Protein AF-A0A5E4K558-F1 (afdb_monomer)

pLDDT: mean 81.51, std 18.96, range [22.58, 98.69]

Structure (mmCIF, N/CA/C/O backbone):
data_AF-A0A5E4K558-F1
#
_entry.id   AF-A0A5E4K558-F1
#
loop_
_atom_site.group_PDB
_atom_site.id
_atom_site.type_symbol
_atom_site.label_atom_id
_atom_site.label_alt_id
_atom_site.label_comp_id
_atom_site.label_asym_id
_atom_site.label_entity_id
_atom_site.label_seq_id
_atom_site.pdbx_PDB_ins_code
_atom_site.Cartn_x
_atom_site.Cartn_y
_atom_site.Cartn_z
_atom_site.occupancy
_atom_site.B_iso_or_equiv
_atom_site.auth_seq_id
_atom_site.auth_comp_id
_atom_site.auth_asym_id
_atom_site.auth_atom_id
_atom_site.pdbx_PDB_model_num
ATOM 1 N N . MET A 1 1 ? 8.844 22.810 11.509 1.00 22.58 1 MET A N 1
ATOM 2 C CA . MET A 1 1 ? 7.970 22.505 12.676 1.00 22.58 1 MET A CA 1
ATOM 3 C C . MET A 1 1 ? 6.527 22.381 12.204 1.00 22.58 1 MET A C 1
ATOM 5 O O . MET A 1 1 ? 6.132 23.146 11.346 1.00 22.58 1 MET A O 1
ATOM 9 N N . LYS A 1 2 ? 5.635 21.539 12.700 1.00 25.41 2 LYS A N 1
ATOM 10 C CA . LYS A 1 2 ? 5.660 20.440 13.656 1.00 25.41 2 LYS A CA 1
ATOM 11 C C . LYS A 1 2 ? 4.256 19.832 13.536 1.00 25.41 2 LYS A C 1
ATOM 13 O O . LYS A 1 2 ? 3.275 20.546 13.356 1.00 25.41 2 LYS A O 1
ATOM 18 N N . ASP A 1 3 ? 4.192 18.518 13.658 1.00 29.45 3 ASP A N 1
ATOM 19 C CA . ASP A 1 3 ? 3.073 17.770 14.148 1.00 29.45 3 ASP A CA 1
ATOM 20 C C . ASP A 1 3 ? 1.739 17.723 13.312 1.00 29.45 3 ASP A C 1
ATOM 22 O O . ASP A 1 3 ? 0.817 18.492 13.554 1.00 29.45 3 ASP A O 1
ATOM 26 N N . ARG A 1 4 ? 1.471 16.631 12.538 1.00 31.81 4 ARG A N 1
ATOM 27 C CA . ARG A 1 4 ? 0.098 16.202 12.076 1.00 31.81 4 ARG A CA 1
ATOM 28 C C . ARG A 1 4 ? -0.732 15.535 13.189 1.00 31.81 4 ARG A C 1
ATOM 30 O O . ARG A 1 4 ? -0.179 14.660 13.841 1.00 31.81 4 ARG A O 1
ATOM 37 N N . TYR A 1 5 ? -2.000 15.887 13.427 1.00 37.97 5 TYR A N 1
ATOM 38 C CA . TYR A 1 5 ? -2.847 15.337 14.515 1.00 37.97 5 TYR A CA 1
ATOM 39 C C . TYR A 1 5 ? -4.257 14.931 14.053 1.00 37.97 5 TYR A C 1
ATOM 41 O O . TYR A 1 5 ? -4.795 15.576 13.156 1.00 37.97 5 TYR A O 1
ATOM 49 N N . CYS A 1 6 ? -4.890 13.982 14.759 1.00 33.34 6 CYS A N 1
ATOM 50 C CA . CYS A 1 6 ? -6.345 13.796 14.772 1.00 33.34 6 CYS A CA 1
ATOM 51 C C . CYS A 1 6 ? -7.019 14.881 15.609 1.00 33.34 6 CYS A C 1
ATOM 53 O O . CYS A 1 6 ? -6.586 15.158 16.732 1.00 33.34 6 CYS A O 1
ATOM 55 N N . LEU A 1 7 ? -8.086 15.481 15.091 1.00 41.38 7 LEU A N 1
ATOM 56 C CA . LEU A 1 7 ? -8.628 16.722 15.634 1.00 41.38 7 LEU A CA 1
ATOM 57 C C . LEU A 1 7 ? -9.545 16.512 16.843 1.00 41.38 7 LEU A C 1
ATOM 59 O O . LEU A 1 7 ? -9.390 17.217 17.835 1.00 41.38 7 LEU A O 1
ATOM 63 N N . GLU A 1 8 ? -10.423 15.512 16.846 1.00 34.19 8 GLU A N 1
ATOM 64 C CA . GLU A 1 8 ? -11.347 15.315 17.980 1.00 34.19 8 GLU A CA 1
ATOM 65 C C . GLU A 1 8 ? -10.630 14.756 19.205 1.00 34.19 8 GLU A C 1
ATOM 67 O O . GLU A 1 8 ? -10.905 15.146 20.340 1.00 34.19 8 GLU A O 1
ATOM 72 N N . GLU A 1 9 ? -9.614 13.929 18.974 1.00 36.69 9 GLU A N 1
ATOM 73 C CA . GLU A 1 9 ? -8.762 13.431 20.033 1.00 36.69 9 GLU A CA 1
ATOM 74 C C . GLU A 1 9 ? -7.993 14.598 20.676 1.00 36.69 9 GLU A C 1
ATOM 76 O O . GLU A 1 9 ? -7.945 14.675 21.903 1.00 36.69 9 GLU A O 1
ATOM 81 N N . LEU A 1 10 ? -7.439 15.558 19.928 1.00 40.19 10 LEU A N 1
ATOM 82 C CA . LEU A 1 10 ? -6.802 16.753 20.510 1.00 40.19 10 LEU A CA 1
ATOM 83 C C . LEU A 1 10 ? -7.758 17.766 21.173 1.00 40.19 10 LEU A C 1
ATOM 85 O O . LEU A 1 10 ? -7.280 18.746 21.747 1.00 40.19 10 LEU A O 1
ATOM 89 N N . LYS A 1 11 ? -9.078 17.566 21.101 1.00 45.25 11 LYS A N 1
ATOM 90 C CA . LYS A 1 11 ? -10.104 18.586 21.397 1.00 45.25 11 LYS A CA 1
ATOM 91 C C . LYS A 1 11 ? -10.127 19.784 20.422 1.00 45.25 11 LYS A C 1
ATOM 93 O O . LYS A 1 11 ? -10.574 20.862 20.807 1.00 45.25 11 LYS A O 1
ATOM 98 N N . ILE A 1 12 ? -9.676 19.627 19.178 1.00 42.44 12 ILE A N 1
ATOM 99 C CA . ILE A 1 12 ? -9.736 20.666 18.135 1.00 42.44 12 ILE A CA 1
ATOM 100 C C . ILE A 1 12 ? -11.135 20.678 17.503 1.00 42.44 12 ILE A C 1
ATOM 102 O O . ILE A 1 12 ? -11.601 19.680 16.958 1.00 42.44 12 ILE A O 1
ATOM 106 N N . LYS A 1 13 ? -11.803 21.832 17.564 1.00 52.19 13 LYS A N 1
ATOM 107 C CA . LYS A 1 13 ? -13.142 22.100 17.022 1.00 52.19 13 LYS A CA 1
ATOM 108 C C . LYS A 1 13 ? -13.054 22.680 15.604 1.00 52.19 13 LYS A C 1
ATOM 110 O O . LYS A 1 13 ? -12.015 23.174 15.179 1.00 52.19 13 LYS A O 1
ATOM 115 N N . LYS A 1 14 ? -14.177 22.730 14.877 1.00 50.09 14 LYS A N 1
ATOM 116 C CA . LYS A 1 14 ? -14.262 23.314 13.517 1.00 50.09 14 LYS A CA 1
ATOM 117 C C . LYS A 1 14 ? -13.691 24.747 13.431 1.00 50.09 14 LYS A C 1
ATOM 119 O O . LYS A 1 14 ? -13.016 25.071 12.457 1.00 50.09 14 LYS A O 1
ATOM 124 N N . LYS A 1 15 ? -13.871 25.565 14.483 1.00 52.88 15 LYS A N 1
ATOM 125 C CA . LYS A 1 15 ? -13.291 26.923 14.588 1.00 52.88 15 LYS A CA 1
ATOM 126 C C . LYS A 1 15 ? -11.757 26.920 14.613 1.00 52.88 15 LYS A C 1
ATOM 128 O O . LYS A 1 15 ? -11.126 27.841 14.114 1.00 52.88 15 LYS A O 1
ATOM 133 N N . ASP A 1 16 ? -11.164 25.883 15.190 1.00 46.59 16 ASP A N 1
ATOM 134 C CA . ASP A 1 16 ? -9.725 25.779 15.398 1.00 46.59 16 ASP A CA 1
ATOM 135 C C . ASP A 1 16 ? -9.030 25.335 14.090 1.00 46.59 16 ASP A C 1
ATOM 137 O O . ASP A 1 16 ? -7.903 25.740 13.824 1.00 46.59 16 ASP A O 1
ATOM 141 N N . ILE A 1 17 ? -9.729 24.603 13.202 1.00 50.69 17 ILE A N 1
ATOM 142 C CA . ILE A 1 17 ? -9.295 24.375 11.806 1.00 50.69 17 ILE A CA 1
ATOM 143 C C . ILE A 1 17 ? -9.258 25.691 11.024 1.00 50.69 17 ILE A C 1
ATOM 145 O O . ILE A 1 17 ? -8.307 25.945 10.282 1.00 50.69 17 ILE A O 1
ATOM 149 N N . GLU A 1 18 ? -10.284 26.533 11.169 1.00 53.84 18 GLU A N 1
ATOM 150 C CA . GLU A 1 18 ? -10.301 27.856 10.538 1.00 53.84 18 GLU A CA 1
ATOM 151 C C . GLU A 1 18 ? -9.196 28.759 11.088 1.00 53.84 18 GLU A C 1
ATOM 153 O O . GLU A 1 18 ? -8.572 29.496 10.329 1.00 53.84 18 GLU A O 1
ATOM 158 N N . GLU A 1 19 ? -8.899 28.666 12.383 1.00 47.00 19 GLU A N 1
ATOM 159 C CA . GLU A 1 19 ? -7.802 29.397 13.011 1.00 47.00 19 GLU A CA 1
ATOM 160 C C . GLU A 1 19 ? -6.421 28.892 12.555 1.00 47.00 19 GLU A C 1
ATOM 162 O O . GLU A 1 19 ? -5.532 29.700 12.297 1.00 47.00 19 GLU A O 1
ATOM 167 N N . LEU A 1 20 ? -6.245 27.583 12.337 1.00 46.59 20 LEU A N 1
ATOM 168 C CA . LEU A 1 20 ? -5.037 27.006 11.730 1.00 46.59 20 LEU A CA 1
ATOM 169 C C . LEU A 1 20 ? -4.852 27.443 10.268 1.00 46.59 20 LEU A C 1
ATOM 171 O O . LEU A 1 20 ? -3.735 27.767 9.865 1.00 46.59 20 LEU A O 1
ATOM 175 N N . LYS A 1 21 ? -5.936 27.530 9.487 1.00 52.91 21 LYS A N 1
ATOM 176 C CA . LYS A 1 21 ? -5.897 28.111 8.133 1.00 52.91 21 LYS A CA 1
ATOM 177 C C . LYS A 1 21 ? -5.538 29.601 8.177 1.00 52.91 21 LYS A C 1
ATOM 179 O O . LYS A 1 21 ? -4.684 30.032 7.409 1.00 52.91 21 LYS A O 1
ATOM 184 N N . LYS A 1 22 ? -6.112 30.369 9.115 1.00 51.34 22 LYS A N 1
ATOM 185 C CA . LYS A 1 22 ? -5.778 31.791 9.350 1.00 51.34 22 LYS A CA 1
ATOM 186 C C . LYS A 1 22 ? -4.321 31.997 9.784 1.00 51.34 22 LYS A C 1
ATOM 188 O O . LYS A 1 22 ? -3.728 33.007 9.431 1.00 51.34 22 LYS A O 1
ATOM 193 N N . ARG A 1 23 ? -3.736 31.037 10.509 1.00 43.97 23 ARG A N 1
ATOM 194 C CA . ARG A 1 23 ? -2.319 31.018 10.923 1.00 43.97 23 ARG A CA 1
ATOM 195 C C . ARG A 1 23 ? -1.366 30.452 9.851 1.00 43.97 23 ARG A C 1
ATOM 197 O O . ARG A 1 23 ? -0.176 30.335 10.120 1.00 43.97 23 ARG A O 1
ATOM 204 N N . GLY A 1 24 ? -1.862 30.107 8.656 1.00 43.53 24 GLY A N 1
ATOM 205 C CA . GLY A 1 24 ? -1.042 29.733 7.494 1.00 43.53 24 GLY A CA 1
ATOM 206 C C . GLY A 1 24 ? -0.708 28.242 7.342 1.00 43.53 24 GLY A C 1
ATOM 207 O O . GLY A 1 24 ? 0.098 27.885 6.484 1.00 43.53 24 GLY A O 1
ATOM 208 N N . TYR A 1 25 ? -1.314 27.347 8.129 1.00 42.75 25 TYR A N 1
ATOM 209 C CA . TYR A 1 25 ? -1.072 25.903 8.012 1.00 42.75 25 TYR A CA 1
ATOM 210 C C . TYR A 1 25 ? -1.818 25.291 6.813 1.00 42.75 25 TYR A C 1
ATOM 212 O O . TYR A 1 25 ? -3.021 25.495 6.636 1.00 42.75 25 TYR A O 1
ATOM 220 N N . ASN A 1 26 ? -1.129 24.461 6.017 1.00 52.47 26 ASN A N 1
ATOM 221 C CA . ASN A 1 26 ? -1.719 23.733 4.884 1.00 52.47 26 ASN A CA 1
ATOM 222 C C . ASN A 1 26 ? -2.445 22.463 5.361 1.00 52.47 26 ASN A C 1
ATOM 224 O O . ASN A 1 26 ? -1.956 21.339 5.204 1.00 52.47 26 ASN A O 1
ATOM 228 N N . VAL A 1 27 ? -3.592 22.672 6.009 1.00 55.50 27 VAL A N 1
ATOM 229 C CA . VAL A 1 27 ? -4.492 21.613 6.472 1.00 55.50 27 VAL A CA 1
ATOM 230 C C . VAL A 1 27 ? -5.403 21.199 5.328 1.00 55.50 27 VAL A C 1
ATOM 232 O O . VAL A 1 27 ? -6.103 22.023 4.732 1.00 55.50 27 VAL A O 1
ATOM 235 N N . LYS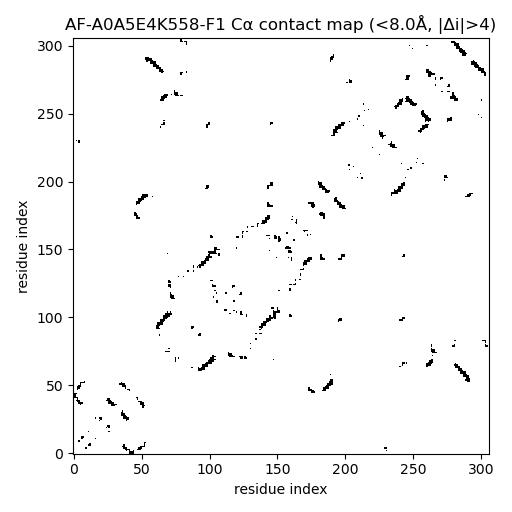 A 1 28 ? -5.424 19.901 5.057 1.00 60.88 28 LYS A N 1
ATOM 236 C CA . LYS A 1 28 ? -6.346 19.285 4.116 1.00 60.88 28 LYS A CA 1
ATOM 237 C C . LYS A 1 28 ? -7.237 18.299 4.869 1.00 60.88 28 LYS A C 1
ATOM 239 O O . LYS A 1 28 ? -6.847 17.760 5.907 1.00 60.88 28 LYS A O 1
ATOM 244 N N . SER A 1 29 ? -8.447 18.122 4.370 1.00 60.03 29 SER A N 1
ATOM 245 C CA . SER A 1 29 ? -9.484 17.323 5.011 1.00 60.03 29 SER A CA 1
ATOM 246 C C . SER A 1 29 ? -10.294 16.593 3.958 1.00 60.03 29 SER A C 1
ATOM 248 O O . SER A 1 29 ? -10.504 17.138 2.873 1.00 60.03 29 SER A O 1
ATOM 250 N N . ASP A 1 30 ? -10.781 15.414 4.310 1.00 56.28 30 ASP A N 1
ATOM 251 C CA . ASP A 1 30 ? -11.761 14.663 3.536 1.00 56.28 30 ASP A CA 1
ATOM 252 C C . ASP A 1 30 ? -12.748 13.992 4.498 1.00 56.28 30 ASP A C 1
ATOM 254 O O . ASP A 1 30 ? -12.422 13.758 5.664 1.00 56.28 30 ASP A O 1
ATOM 258 N N . THR A 1 31 ? -13.955 13.696 4.033 1.00 51.72 31 THR A N 1
ATOM 259 C CA . THR A 1 31 ? -14.978 13.007 4.827 1.00 51.72 31 THR A CA 1
ATOM 260 C C . THR A 1 31 ? -15.487 11.823 4.029 1.00 51.72 31 THR A C 1
ATOM 262 O O . THR A 1 31 ? -15.970 11.989 2.912 1.00 51.72 31 THR A O 1
ATOM 265 N N . ILE A 1 32 ? -15.378 10.624 4.595 1.00 49.94 32 ILE A N 1
ATOM 266 C CA . ILE A 1 32 ? -15.738 9.372 3.925 1.00 49.94 32 ILE A CA 1
ATOM 267 C C . ILE A 1 32 ? -16.550 8.541 4.916 1.00 49.94 32 ILE A C 1
ATOM 269 O O . ILE A 1 32 ? -16.109 8.330 6.039 1.00 49.94 32 ILE A O 1
ATOM 273 N N . GLU A 1 33 ? -17.757 8.128 4.519 1.00 56.09 33 GLU A N 1
ATOM 274 C CA . GLU A 1 33 ? -18.661 7.305 5.347 1.00 56.09 33 GLU A CA 1
ATOM 275 C C . GLU A 1 33 ? -18.898 7.886 6.762 1.00 56.09 33 GLU A C 1
ATOM 277 O O . GLU A 1 33 ? -18.934 7.171 7.755 1.00 56.09 33 GLU A O 1
ATOM 282 N N . ASN A 1 34 ? -19.076 9.213 6.848 1.00 52.16 34 ASN A N 1
ATOM 283 C CA . ASN A 1 34 ? -19.222 10.008 8.084 1.00 52.16 34 ASN A CA 1
ATOM 284 C C . ASN A 1 34 ? -17.968 10.120 8.968 1.00 52.16 34 ASN A C 1
ATOM 286 O O . ASN A 1 34 ? -18.008 10.798 9.994 1.00 52.16 34 ASN A O 1
ATOM 290 N N . ILE A 1 35 ? -16.841 9.545 8.553 1.00 50.88 35 ILE A N 1
ATOM 291 C CA . ILE A 1 35 ? -15.558 9.670 9.240 1.00 50.88 35 ILE A CA 1
ATOM 292 C C . ILE A 1 35 ? -14.774 10.827 8.618 1.00 50.88 35 ILE A C 1
ATOM 294 O O . ILE A 1 35 ? -14.588 10.903 7.401 1.00 50.88 35 ILE A O 1
ATOM 298 N N . SER A 1 36 ? -14.326 11.765 9.454 1.00 55.59 36 SER A N 1
ATOM 299 C CA . SER A 1 36 ? -13.531 12.911 9.006 1.00 55.59 36 SER A CA 1
ATOM 300 C C . SER A 1 36 ? -12.038 12.622 9.128 1.00 55.59 36 SER A C 1
ATOM 302 O O . SER A 1 36 ? -11.520 12.444 10.229 1.00 55.59 36 SER A O 1
ATOM 304 N N . TYR A 1 37 ? -11.346 12.644 7.993 1.00 56.66 37 TYR A N 1
ATOM 305 C CA . TYR A 1 37 ? -9.909 12.437 7.879 1.00 56.66 37 TYR A CA 1
ATOM 306 C C . TYR A 1 37 ? -9.199 13.766 7.654 1.00 56.66 37 TYR A C 1
ATOM 308 O O . TYR A 1 37 ? -9.628 14.599 6.853 1.00 56.66 37 TYR A O 1
ATOM 316 N N . TYR A 1 38 ? -8.065 13.954 8.322 1.00 57.09 38 TYR A N 1
ATOM 317 C CA . TYR A 1 38 ? -7.275 15.180 8.223 1.00 57.09 38 TYR A CA 1
ATOM 318 C C . TYR A 1 38 ? -5.799 14.867 7.987 1.00 57.09 38 TYR A C 1
ATOM 320 O O . TYR A 1 38 ? -5.254 13.914 8.546 1.00 57.09 38 TYR A O 1
ATOM 328 N N . TRP A 1 39 ? -5.132 15.703 7.188 1.00 55.12 39 TRP A N 1
ATOM 329 C CA . TRP A 1 39 ? -3.686 15.641 6.981 1.00 55.12 39 TRP A CA 1
ATOM 330 C C . TRP A 1 39 ? -3.054 17.040 6.956 1.00 55.12 39 TRP A C 1
ATOM 332 O O . TRP A 1 39 ? -3.662 18.021 6.533 1.00 55.12 39 TRP A O 1
ATOM 342 N N . ILE A 1 40 ? -1.811 17.141 7.438 1.00 50.03 40 ILE A N 1
ATOM 343 C CA . ILE A 1 40 ? -1.079 18.409 7.629 1.00 50.03 40 ILE A CA 1
ATOM 344 C C . ILE A 1 40 ? 0.323 18.285 7.027 1.00 50.03 40 ILE A C 1
ATOM 346 O O . ILE A 1 40 ? 1.162 17.593 7.578 1.00 50.03 40 ILE A O 1
ATOM 350 N N . LYS A 1 41 ? 0.662 18.928 5.912 1.00 46.62 41 LYS A N 1
ATOM 351 C CA . LYS A 1 41 ? 2.029 18.785 5.360 1.00 46.62 41 LYS A CA 1
ATOM 352 C C . LYS A 1 41 ? 3.092 19.215 6.390 1.00 46.62 41 LYS A C 1
ATOM 354 O O . LYS A 1 41 ? 3.008 20.309 6.935 1.00 46.62 41 LYS A O 1
ATOM 359 N N . MET A 1 42 ? 4.055 18.338 6.673 1.00 42.94 42 MET A N 1
ATOM 360 C CA . MET A 1 42 ? 4.970 18.472 7.800 1.00 42.94 42 MET A CA 1
ATOM 361 C C . MET A 1 42 ? 6.393 18.723 7.317 1.00 42.94 42 MET A C 1
ATOM 363 O O . MET A 1 42 ? 6.927 17.899 6.591 1.00 42.94 42 MET A O 1
ATOM 367 N N . MET A 1 43 ? 6.993 19.858 7.690 1.00 36.34 43 MET A N 1
ATOM 368 C CA . MET A 1 43 ? 8.331 20.236 7.204 1.00 36.34 43 MET A CA 1
ATOM 369 C C . MET A 1 43 ? 9.499 19.729 8.070 1.00 36.34 43 MET A C 1
ATOM 371 O O . MET A 1 43 ? 10.614 19.822 7.597 1.00 36.34 43 MET A O 1
ATOM 375 N N . ASP A 1 44 ? 9.286 19.185 9.283 1.00 32.91 44 ASP A N 1
ATOM 376 C CA . ASP A 1 44 ? 10.413 18.852 10.202 1.00 32.91 44 ASP A CA 1
ATOM 377 C C . ASP A 1 44 ? 10.214 17.656 11.148 1.00 32.91 44 ASP A C 1
ATOM 379 O O . ASP A 1 44 ? 10.958 17.494 12.111 1.00 32.91 44 ASP A O 1
ATOM 383 N N . THR A 1 45 ? 9.222 16.794 10.941 1.00 37.31 45 THR A N 1
ATOM 384 C CA . THR A 1 45 ? 9.305 15.465 11.563 1.00 37.31 45 THR A CA 1
ATOM 385 C C . THR A 1 45 ? 8.942 14.448 10.516 1.00 37.31 45 THR A C 1
ATOM 387 O O . THR A 1 45 ? 7.822 14.431 10.016 1.00 37.31 45 THR A O 1
ATOM 390 N N . GLU A 1 46 ? 9.932 13.632 10.237 1.00 45.09 46 GLU A N 1
ATOM 391 C CA . GLU A 1 46 ? 10.041 12.429 9.435 1.00 45.09 46 GLU A CA 1
ATOM 392 C C . GLU A 1 46 ? 8.793 11.542 9.186 1.00 45.09 46 GLU A C 1
ATOM 394 O O . GLU A 1 46 ? 8.808 10.714 8.286 1.00 45.09 46 GLU A O 1
ATOM 399 N N . ASN A 1 47 ? 7.671 11.704 9.888 1.00 48.91 47 ASN A N 1
ATOM 400 C CA . ASN A 1 47 ? 6.495 10.857 9.685 1.00 48.91 47 ASN A CA 1
ATOM 401 C C . ASN A 1 47 ? 5.257 11.654 9.270 1.00 48.91 47 ASN A C 1
ATOM 403 O O . ASN A 1 47 ? 4.891 12.675 9.864 1.00 48.91 47 ASN A O 1
ATOM 407 N N . HIS A 1 48 ? 4.555 11.115 8.277 1.00 53.94 48 HIS A N 1
ATOM 408 C CA . HIS A 1 48 ? 3.251 11.580 7.849 1.00 53.94 48 HIS A CA 1
ATOM 409 C C . HIS A 1 48 ? 2.157 10.660 8.382 1.00 53.94 48 HIS A C 1
ATOM 411 O O . HIS A 1 48 ? 2.229 9.445 8.237 1.00 53.94 48 HIS A O 1
ATOM 417 N N . TYR A 1 49 ? 1.147 11.284 8.982 1.00 59.06 49 TYR A N 1
ATOM 418 C CA . TYR A 1 49 ? 0.009 10.622 9.604 1.00 59.06 49 TYR A CA 1
ATOM 419 C C . TYR A 1 49 ? -1.304 10.972 8.895 1.00 59.06 49 TYR A C 1
ATOM 421 O O . TYR A 1 49 ? -1.510 12.125 8.491 1.00 59.06 49 TYR A O 1
ATOM 429 N N . ILE A 1 50 ? -2.184 9.981 8.789 1.00 62.69 50 ILE A N 1
ATOM 430 C CA . ILE A 1 50 ? -3.623 10.137 8.534 1.00 62.69 50 ILE A CA 1
ATOM 431 C C . ILE A 1 50 ? -4.329 9.780 9.832 1.00 62.69 50 ILE A C 1
ATOM 433 O O . ILE A 1 50 ? -3.924 8.823 10.487 1.00 62.69 50 ILE A O 1
ATOM 437 N N . PHE A 1 51 ? -5.358 10.532 10.210 1.00 62.91 51 PHE A N 1
ATOM 438 C CA . PHE A 1 51 ? -6.070 10.268 11.449 1.00 62.91 51 PHE A CA 1
ATOM 439 C C . PHE A 1 51 ? -7.581 10.188 11.267 1.00 62.91 51 PHE A C 1
ATOM 441 O O . PHE A 1 51 ? -8.159 11.056 10.613 1.00 62.91 51 PHE A O 1
ATOM 448 N N . SER A 1 52 ? -8.175 9.208 11.945 1.00 65.69 52 SER A N 1
ATOM 449 C CA . SER A 1 52 ? -9.585 9.151 12.325 1.00 65.69 52 SER A CA 1
ATOM 450 C C . SER A 1 52 ? -9.718 9.231 13.855 1.00 65.69 52 SER A C 1
ATOM 452 O O . SER A 1 52 ? -8.864 8.680 14.564 1.00 65.69 52 SER A O 1
ATOM 454 N N . PRO A 1 53 ? -10.730 9.935 14.391 1.00 61.56 53 PRO A N 1
ATOM 455 C CA . PRO A 1 53 ? -10.977 10.004 15.824 1.00 61.56 53 PRO A CA 1
ATOM 456 C C . PRO A 1 53 ? -11.415 8.659 16.400 1.00 61.56 53 PRO A C 1
ATOM 458 O O . PRO A 1 53 ? -12.009 7.827 15.728 1.00 61.56 53 PRO A O 1
ATOM 461 N N . LYS A 1 54 ? -11.133 8.443 17.683 1.00 73.56 54 LYS A N 1
ATOM 462 C CA . LYS A 1 54 ? -11.620 7.277 18.415 1.00 73.56 54 LYS A CA 1
ATOM 463 C C . LYS A 1 54 ? -13.140 7.311 18.545 1.00 73.56 54 LYS A C 1
ATOM 465 O O . LYS A 1 54 ? -13.676 8.212 19.191 1.00 73.56 54 LYS A O 1
ATOM 470 N N . ASN A 1 55 ? -13.806 6.266 18.066 1.00 71.00 55 ASN A N 1
ATOM 471 C CA . ASN A 1 55 ? -15.220 6.050 18.331 1.00 71.00 55 ASN A CA 1
ATOM 472 C C . ASN A 1 55 ? -15.426 5.161 19.578 1.00 71.00 55 ASN A C 1
ATOM 474 O O . ASN A 1 55 ? -14.849 4.071 19.673 1.00 71.00 55 ASN A O 1
ATOM 478 N N . PRO A 1 56 ? -16.221 5.599 20.574 1.00 78.25 56 PRO A N 1
ATOM 479 C CA . PRO A 1 56 ? -16.624 4.749 21.696 1.00 78.25 56 PRO A CA 1
ATOM 480 C C . PRO A 1 56 ? -17.508 3.563 21.281 1.00 78.25 56 PRO A C 1
ATOM 482 O O . PRO A 1 56 ? -17.549 2.556 21.992 1.00 78.25 56 PRO A O 1
ATOM 485 N N . GLN A 1 57 ? -18.230 3.694 20.166 1.00 87.31 57 GLN A N 1
ATOM 486 C CA . GLN A 1 57 ? -19.053 2.632 19.595 1.00 87.31 57 GLN A CA 1
ATOM 487 C C . GLN A 1 57 ? -18.233 1.726 18.678 1.00 87.31 57 GLN A C 1
ATOM 489 O O . GLN A 1 57 ? -17.092 2.029 18.339 1.00 87.31 57 GLN A O 1
ATOM 494 N N . GLU A 1 58 ? -18.820 0.588 18.317 1.00 91.62 58 GLU A N 1
ATOM 495 C CA . GLU A 1 58 ? -18.250 -0.288 17.298 1.00 91.62 58 GLU A CA 1
ATOM 496 C C . GLU A 1 58 ? -18.305 0.400 15.927 1.00 91.62 58 GLU A C 1
ATOM 498 O O . GLU A 1 58 ? -19.375 0.813 15.479 1.00 91.62 58 GLU A O 1
ATOM 503 N N . THR A 1 59 ? -17.149 0.500 15.276 1.00 87.75 59 THR A N 1
ATOM 504 C CA . THR A 1 59 ? -16.989 0.948 13.893 1.00 87.75 59 THR A CA 1
ATOM 505 C C . THR A 1 59 ? -16.458 -0.223 13.068 1.00 87.75 59 THR A C 1
ATOM 507 O O . THR A 1 59 ? -15.438 -0.823 13.422 1.00 87.75 59 THR A O 1
ATOM 510 N N . GLU A 1 60 ? -17.118 -0.534 11.954 1.00 91.44 60 GLU A N 1
ATOM 511 C CA . GLU A 1 60 ? -16.584 -1.451 10.944 1.00 91.44 60 GLU A CA 1
ATOM 512 C C . GLU A 1 60 ? -15.675 -0.680 9.989 1.00 91.44 60 GLU A C 1
ATOM 514 O O . GLU A 1 60 ? -16.050 0.372 9.475 1.00 91.44 60 GLU A O 1
ATOM 519 N N . VAL A 1 61 ? -14.467 -1.191 9.754 1.00 89.81 61 VAL A N 1
ATOM 520 C CA . VAL A 1 61 ? -13.499 -0.564 8.854 1.00 89.81 61 VAL A CA 1
ATOM 521 C C . VAL A 1 61 ? -12.918 -1.608 7.921 1.00 89.81 61 VAL A C 1
ATOM 523 O O . VAL A 1 61 ? -12.587 -2.716 8.339 1.00 89.81 61 VAL A O 1
ATOM 526 N N . ARG A 1 62 ? -12.748 -1.236 6.652 1.00 94.44 62 ARG A N 1
ATOM 527 C CA . ARG A 1 62 ? -12.122 -2.093 5.649 1.00 94.44 62 ARG A CA 1
ATOM 528 C C . ARG A 1 62 ? -11.250 -1.320 4.672 1.00 94.44 62 ARG A C 1
ATOM 530 O O . ARG A 1 62 ? -11.544 -0.174 4.331 1.00 94.44 62 ARG A O 1
ATOM 537 N N . TRP A 1 63 ? -10.202 -1.968 4.184 1.00 96.69 63 TRP A N 1
ATOM 538 C CA . TRP A 1 63 ? -9.320 -1.442 3.143 1.00 96.69 63 TRP A CA 1
ATOM 539 C C . TRP A 1 63 ? -8.674 -2.574 2.348 1.00 96.69 63 TRP A C 1
ATOM 541 O O . TRP A 1 63 ? -8.627 -3.722 2.789 1.00 96.69 63 TRP A O 1
ATOM 551 N N . ALA A 1 64 ? -8.137 -2.230 1.184 1.00 98.38 64 ALA A N 1
ATOM 552 C CA . ALA A 1 64 ? -7.224 -3.083 0.448 1.00 98.38 64 ALA A CA 1
ATOM 553 C C . ALA A 1 64 ? -5.773 -2.750 0.814 1.00 98.38 64 ALA A C 1
ATOM 555 O O . ALA A 1 64 ? -5.443 -1.606 1.129 1.00 98.38 64 ALA A O 1
ATOM 556 N N . GLU A 1 65 ? -4.895 -3.738 0.756 1.00 98.44 65 GLU A N 1
ATOM 557 C CA . GLU A 1 65 ? -3.457 -3.601 0.962 1.00 98.44 65 GLU A CA 1
ATOM 558 C C . GLU A 1 65 ? -2.733 -4.085 -0.288 1.00 98.44 65 GLU A C 1
ATOM 560 O O . GLU A 1 65 ? -3.033 -5.166 -0.797 1.00 98.44 65 GLU A O 1
ATOM 565 N N . VAL A 1 66 ? -1.785 -3.284 -0.766 1.00 98.50 66 VAL A N 1
ATOM 566 C CA . VAL A 1 66 ? -0.929 -3.585 -1.922 1.00 98.50 66 VAL A CA 1
ATOM 567 C C . VAL A 1 66 ? 0.509 -3.149 -1.635 1.00 98.50 66 VAL A C 1
ATOM 569 O O . VAL A 1 66 ? 0.770 -2.380 -0.707 1.00 98.50 66 VAL A O 1
ATOM 572 N N . SER A 1 67 ? 1.451 -3.636 -2.428 1.00 97.19 67 SER A N 1
ATOM 573 C CA . SER A 1 67 ? 2.852 -3.203 -2.456 1.00 97.19 67 SER A CA 1
ATOM 574 C C . SER A 1 67 ? 3.458 -3.629 -3.786 1.00 97.19 67 SER A C 1
ATOM 576 O O . SER A 1 67 ? 2.828 -4.398 -4.515 1.00 97.19 67 SER A O 1
ATOM 578 N N . ASP A 1 68 ? 4.675 -3.175 -4.082 1.00 97.00 68 ASP A N 1
ATOM 579 C CA . ASP A 1 68 ? 5.517 -3.774 -5.120 1.00 97.00 68 ASP A CA 1
ATOM 580 C C . ASP A 1 68 ? 4.787 -3.850 -6.467 1.00 97.00 68 ASP A C 1
ATOM 582 O O . ASP A 1 68 ? 4.647 -4.903 -7.100 1.00 97.00 68 ASP A O 1
ATOM 586 N N . ILE A 1 69 ? 4.267 -2.695 -6.883 1.00 98.19 69 ILE A N 1
ATOM 587 C CA . ILE A 1 69 ? 3.595 -2.540 -8.168 1.00 98.19 69 ILE A CA 1
ATOM 588 C C . ILE A 1 69 ? 4.625 -2.614 -9.298 1.00 98.19 69 ILE A C 1
ATOM 590 O O . ILE A 1 69 ? 4.357 -3.229 -10.328 1.00 98.19 69 ILE A O 1
ATOM 594 N N . HIS A 1 70 ? 5.804 -2.010 -9.093 1.00 97.69 70 HIS A N 1
ATOM 595 C CA . HIS A 1 70 ? 6.916 -1.982 -10.052 1.00 97.69 70 HIS A CA 1
ATOM 596 C C . HIS A 1 70 ? 6.505 -1.469 -11.441 1.00 97.69 70 HIS A C 1
ATOM 598 O O . HIS A 1 70 ? 6.947 -1.973 -12.480 1.00 97.69 70 HIS A O 1
ATOM 604 N N . ALA A 1 71 ? 5.640 -0.448 -11.487 1.00 98.31 71 ALA A N 1
ATOM 605 C CA . ALA A 1 71 ? 5.237 0.174 -12.741 1.00 98.31 71 ALA A CA 1
ATOM 606 C C . ALA A 1 71 ? 6.467 0.725 -13.469 1.00 98.31 71 ALA A C 1
ATOM 608 O O . ALA A 1 71 ? 7.256 1.479 -12.909 1.00 98.31 71 ALA A O 1
ATOM 609 N N . GLY A 1 72 ? 6.656 0.324 -14.725 1.00 96.94 72 GLY A N 1
ATOM 610 C CA . GLY A 1 72 ? 7.904 0.608 -15.437 1.00 96.94 72 GLY A CA 1
ATOM 611 C C . GLY A 1 72 ? 8.707 -0.621 -15.803 1.00 96.94 72 GLY A C 1
ATOM 612 O O . GLY A 1 72 ? 9.419 -0.581 -16.804 1.00 96.94 72 GLY A O 1
ATOM 613 N N . ALA A 1 73 ? 8.550 -1.721 -15.069 1.00 97.50 73 ALA A N 1
ATOM 614 C CA . ALA A 1 73 ? 9.173 -2.992 -15.406 1.00 97.50 73 ALA A CA 1
ATOM 615 C C . ALA A 1 73 ? 8.491 -3.658 -16.614 1.00 97.50 73 ALA A C 1
ATOM 617 O O . ALA A 1 73 ? 7.282 -3.532 -16.824 1.00 97.50 73 ALA A O 1
ATOM 618 N N . LYS A 1 74 ? 9.243 -4.459 -17.377 1.00 97.31 74 LYS A N 1
ATOM 619 C CA . LYS A 1 74 ? 8.690 -5.387 -18.385 1.00 97.31 74 LYS A CA 1
ATOM 620 C C . LYS A 1 74 ? 7.782 -6.444 -17.753 1.00 97.31 74 LYS A C 1
ATOM 622 O O . LYS A 1 74 ? 6.873 -6.944 -18.409 1.00 97.31 74 LYS A O 1
ATOM 627 N N . THR A 1 75 ? 8.029 -6.767 -16.487 1.00 95.88 75 THR A N 1
ATOM 628 C CA . THR A 1 75 ? 7.285 -7.751 -15.700 1.00 95.88 75 THR A CA 1
ATOM 629 C C . THR A 1 75 ? 6.065 -7.182 -14.979 1.00 95.88 75 THR A C 1
ATOM 631 O O . THR A 1 75 ? 5.313 -7.955 -14.391 1.00 95.88 75 THR A O 1
ATOM 634 N N . PHE A 1 76 ? 5.829 -5.868 -15.024 1.00 97.75 76 PHE A N 1
ATOM 635 C CA . PHE A 1 76 ? 4.661 -5.259 -14.390 1.00 97.75 76 PHE A CA 1
ATOM 636 C C . PHE A 1 76 ? 3.348 -5.794 -14.982 1.00 97.75 76 PHE A C 1
ATOM 638 O O . PHE A 1 76 ? 3.061 -5.621 -16.173 1.00 97.75 76 PHE A O 1
ATOM 645 N N . ASP A 1 77 ? 2.510 -6.402 -14.143 1.00 97.38 77 ASP A N 1
ATOM 646 C CA . ASP A 1 77 ? 1.202 -6.919 -14.530 1.00 97.38 77 ASP A CA 1
ATOM 647 C C . ASP A 1 77 ? 0.103 -5.852 -14.450 1.00 97.38 77 ASP A C 1
ATOM 649 O O . ASP A 1 77 ? -0.793 -5.874 -13.605 1.00 97.38 77 ASP A O 1
ATOM 653 N N . SER A 1 78 ? 0.152 -4.914 -15.396 1.00 97.81 78 SER A N 1
ATOM 654 C CA . SER A 1 78 ? -0.858 -3.853 -15.527 1.00 97.81 78 SER A CA 1
ATOM 655 C C . SER A 1 78 ? -2.299 -4.366 -15.677 1.00 97.81 78 SER A C 1
ATOM 657 O O . SER A 1 78 ? -3.236 -3.687 -15.253 1.00 97.81 78 SER A O 1
ATOM 659 N N . ARG A 1 79 ? -2.507 -5.552 -16.272 1.00 97.75 79 ARG A N 1
ATOM 660 C CA . ARG A 1 79 ? -3.846 -6.153 -16.410 1.00 97.75 79 ARG A CA 1
ATOM 661 C C . ARG A 1 79 ? -4.326 -6.705 -15.074 1.00 97.75 79 ARG A C 1
ATOM 663 O O . ARG A 1 79 ? -5.464 -6.439 -14.700 1.00 97.75 79 ARG A O 1
ATOM 670 N N . GLY A 1 80 ? -3.448 -7.396 -14.349 1.00 98.06 80 GLY A N 1
ATOM 671 C CA . GLY A 1 80 ? -3.724 -7.873 -12.998 1.00 98.06 80 GLY A CA 1
ATOM 672 C C . GLY A 1 80 ? -4.053 -6.744 -12.027 1.00 98.06 80 GLY A C 1
ATOM 673 O O . GLY A 1 80 ? -5.036 -6.836 -11.294 1.00 98.06 80 GLY A O 1
ATOM 674 N N . LEU A 1 81 ? -3.309 -5.633 -12.085 1.00 98.62 81 LEU A N 1
ATOM 675 C CA . LEU A 1 81 ? -3.612 -4.453 -11.271 1.00 98.62 81 LEU A CA 1
ATOM 676 C C . LEU A 1 81 ? -4.993 -3.875 -11.599 1.00 98.62 81 LEU A C 1
ATOM 678 O O . LEU A 1 81 ? -5.786 -3.654 -10.689 1.00 98.62 81 LEU A O 1
ATOM 682 N N . ARG A 1 82 ? -5.322 -3.672 -12.882 1.00 98.56 82 ARG A N 1
ATOM 683 C CA . ARG A 1 82 ? -6.659 -3.196 -13.286 1.00 98.56 82 ARG A CA 1
ATOM 684 C C . ARG A 1 82 ? -7.778 -4.126 -12.830 1.00 98.56 82 ARG A C 1
ATOM 686 O O . ARG A 1 82 ? -8.826 -3.649 -12.400 1.00 98.56 82 ARG A O 1
ATOM 693 N N . TRP A 1 83 ? -7.578 -5.437 -12.937 1.00 98.56 83 TRP A N 1
ATOM 694 C CA . TRP A 1 83 ? -8.542 -6.418 -12.445 1.00 98.56 83 TRP A CA 1
ATOM 695 C C . TRP A 1 83 ? -8.740 -6.275 -10.931 1.00 98.56 83 TRP A C 1
ATOM 697 O O . TRP A 1 83 ? -9.870 -6.123 -10.474 1.00 98.56 83 TRP A O 1
ATOM 707 N N . PHE A 1 84 ? -7.648 -6.211 -10.166 1.00 98.69 84 PHE A N 1
ATOM 708 C CA . PHE A 1 84 ? -7.702 -6.047 -8.715 1.00 98.69 84 PHE A CA 1
ATOM 709 C C . PHE A 1 84 ? -8.428 -4.755 -8.321 1.00 98.69 84 PHE A C 1
ATOM 711 O O . PHE A 1 84 ? -9.308 -4.777 -7.467 1.00 98.69 84 PHE A O 1
ATOM 718 N N . LEU A 1 85 ? -8.117 -3.631 -8.974 1.00 98.69 85 LEU A N 1
ATOM 719 C CA . LEU A 1 85 ? -8.770 -2.347 -8.706 1.00 98.69 85 LEU A CA 1
ATOM 720 C C . LEU A 1 85 ? -10.275 -2.371 -9.012 1.00 98.69 85 LEU A C 1
ATOM 722 O O . LEU A 1 85 ? -11.058 -1.813 -8.242 1.00 98.69 85 LEU A O 1
ATOM 726 N N . ASN A 1 86 ? -10.690 -3.064 -10.079 1.00 98.62 86 ASN A N 1
ATOM 727 C CA . ASN A 1 86 ? -12.107 -3.310 -10.352 1.00 98.62 86 ASN A CA 1
ATOM 728 C C . ASN A 1 86 ? -12.767 -4.124 -9.235 1.00 98.62 86 ASN A C 1
ATOM 730 O O . ASN A 1 86 ? -13.864 -3.780 -8.806 1.00 98.62 86 ASN A O 1
ATOM 734 N N . GLU A 1 87 ? -12.102 -5.149 -8.706 1.00 98.62 87 GLU A N 1
ATOM 735 C CA . GLU A 1 87 ? -12.626 -5.917 -7.573 1.00 98.62 87 GLU A CA 1
ATOM 736 C C . GLU A 1 87 ? -12.749 -5.072 -6.297 1.00 98.62 87 GLU A C 1
ATOM 738 O O . GLU A 1 87 ? -13.760 -5.157 -5.597 1.00 98.62 87 GLU A O 1
ATOM 743 N N . ILE A 1 88 ? -11.775 -4.201 -6.009 1.00 98.25 88 ILE A N 1
ATOM 744 C CA . ILE A 1 88 ? -11.850 -3.259 -4.879 1.00 98.25 88 ILE A CA 1
ATOM 745 C C . ILE A 1 88 ? -13.048 -2.316 -5.039 1.00 98.25 88 ILE A C 1
ATOM 747 O O . ILE A 1 88 ? -13.828 -2.144 -4.094 1.00 98.25 88 ILE A O 1
ATOM 751 N N . LYS A 1 89 ? -13.237 -1.763 -6.242 1.00 97.69 89 LYS A N 1
ATOM 752 C CA . LYS A 1 89 ? -14.399 -0.939 -6.593 1.00 97.69 89 LYS A CA 1
ATOM 753 C C . LYS A 1 89 ? -15.713 -1.700 -6.410 1.00 97.69 89 LYS A C 1
ATOM 755 O O . LYS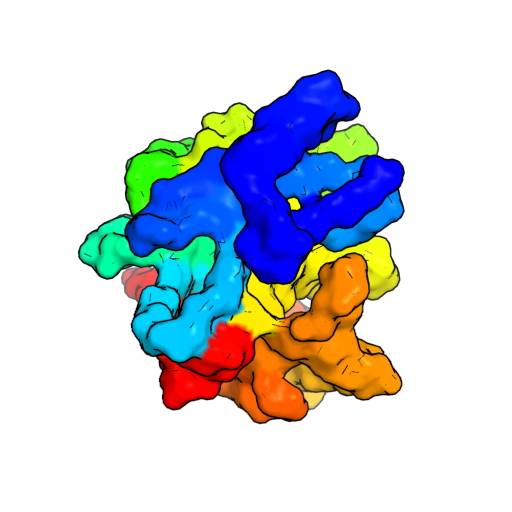 A 1 89 ? -16.599 -1.201 -5.720 1.00 97.69 89 LYS A O 1
ATOM 760 N N . ASN A 1 90 ? -15.837 -2.898 -6.983 1.00 98.06 90 ASN A N 1
ATOM 761 C CA . ASN A 1 90 ? -17.053 -3.719 -6.940 1.00 98.06 90 ASN A CA 1
ATOM 762 C C . ASN A 1 90 ? -17.434 -4.104 -5.510 1.00 98.06 90 ASN A C 1
ATOM 764 O O . ASN A 1 90 ? -18.609 -4.123 -5.152 1.00 98.06 90 ASN A O 1
ATOM 768 N N . ARG A 1 91 ? -16.433 -4.356 -4.663 1.00 96.94 91 ARG A N 1
ATOM 769 C CA . ARG A 1 91 ? -16.636 -4.616 -3.236 1.00 96.94 91 ARG A CA 1
ATOM 770 C C . ARG A 1 91 ? -16.997 -3.357 -2.459 1.00 96.94 91 ARG A C 1
ATOM 772 O O . ARG A 1 91 ? -17.432 -3.485 -1.321 1.00 96.94 91 ARG A O 1
ATOM 779 N N . GLY A 1 92 ? -16.842 -2.166 -3.041 1.00 94.88 92 GLY A N 1
ATOM 780 C CA . GLY A 1 92 ? -17.111 -0.860 -2.437 1.00 94.88 92 GLY A CA 1
ATOM 781 C C . GLY A 1 92 ? -16.042 -0.408 -1.441 1.00 94.88 92 GLY A C 1
ATOM 782 O O . GLY A 1 92 ? -16.338 0.397 -0.556 1.00 94.88 92 GLY A O 1
ATOM 783 N N . ILE A 1 93 ? -14.838 -0.977 -1.501 1.00 94.62 93 ILE A N 1
ATOM 784 C CA . ILE A 1 93 ? -13.752 -0.664 -0.568 1.00 94.62 93 ILE A CA 1
ATOM 785 C C . ILE A 1 93 ? -13.213 0.732 -0.895 1.00 94.62 93 ILE A C 1
ATOM 787 O O . ILE A 1 93 ? -12.868 1.017 -2.037 1.00 94.62 93 ILE A O 1
ATOM 791 N N . LYS A 1 94 ? -13.141 1.610 0.111 1.00 90.38 94 LYS A N 1
ATOM 792 C CA . LYS A 1 94 ? -12.844 3.041 -0.079 1.00 90.38 94 LYS A CA 1
ATOM 793 C C . LYS A 1 94 ? -11.375 3.417 0.045 1.00 90.38 94 LYS A C 1
ATOM 795 O O . LYS A 1 94 ? -11.017 4.548 -0.280 1.00 90.38 94 LYS A O 1
ATOM 800 N N . TYR A 1 95 ? -10.525 2.487 0.471 1.00 92.56 95 TYR A N 1
ATOM 801 C CA . TYR A 1 95 ? -9.111 2.748 0.713 1.00 92.56 95 TYR A CA 1
ATOM 802 C C . TYR A 1 95 ? -8.238 1.634 0.180 1.00 92.56 95 TYR A C 1
ATOM 804 O O . TYR A 1 95 ? -8.527 0.456 0.385 1.00 92.56 95 TYR A O 1
ATOM 812 N N . ILE A 1 96 ? -7.130 2.036 -0.427 1.00 97.62 96 ILE A N 1
ATOM 813 C CA . ILE A 1 96 ? -6.014 1.167 -0.761 1.00 97.62 96 ILE A CA 1
ATOM 814 C C . ILE A 1 96 ? -4.782 1.702 -0.039 1.00 97.62 96 ILE A C 1
ATOM 816 O O . ILE A 1 96 ? -4.422 2.868 -0.186 1.00 97.62 96 ILE A O 1
ATOM 820 N N . HIS A 1 97 ? -4.155 0.852 0.763 1.00 97.31 97 HIS A N 1
ATOM 821 C CA . HIS A 1 97 ? -2.922 1.126 1.482 1.00 97.31 97 HIS A CA 1
ATOM 822 C C . HIS A 1 97 ? -1.751 0.486 0.734 1.00 97.31 97 HIS A C 1
ATOM 824 O O . HIS A 1 97 ? -1.616 -0.737 0.721 1.00 97.31 97 HIS A O 1
ATOM 830 N N . ASN A 1 98 ? -0.907 1.307 0.118 1.00 97.88 98 ASN A N 1
ATOM 831 C CA . ASN A 1 98 ? 0.265 0.877 -0.628 1.00 97.88 98 ASN A CA 1
ATOM 832 C C . ASN A 1 98 ? 1.552 1.085 0.189 1.00 97.88 98 ASN A C 1
ATOM 834 O O . ASN A 1 98 ? 1.905 2.215 0.536 1.00 97.88 98 ASN A O 1
ATOM 838 N N . SER A 1 99 ? 2.257 -0.012 0.477 1.00 96.25 99 SER A N 1
ATOM 839 C CA . SER A 1 99 ? 3.513 -0.020 1.235 1.00 96.25 99 SER A CA 1
ATOM 840 C C . SER A 1 99 ? 4.781 0.128 0.381 1.00 96.25 99 SER A C 1
ATOM 842 O O . SER A 1 99 ? 5.831 -0.347 0.800 1.00 96.25 99 SER A O 1
ATOM 844 N N . GLY A 1 100 ? 4.713 0.800 -0.768 1.00 95.00 100 GLY A N 1
ATOM 845 C CA . GLY A 1 100 ? 5.874 1.242 -1.548 1.00 95.00 100 GLY A CA 1
ATOM 846 C C . GLY A 1 100 ? 6.197 0.389 -2.770 1.00 95.00 100 GLY A C 1
ATOM 847 O O . GLY A 1 100 ? 5.509 -0.587 -3.067 1.00 95.00 100 GLY A O 1
ATOM 848 N N . ASP A 1 101 ? 7.242 0.803 -3.487 1.00 96.50 101 ASP A N 1
ATOM 849 C CA . ASP A 1 101 ? 7.660 0.274 -4.790 1.00 96.50 101 ASP A CA 1
ATOM 850 C C . ASP A 1 101 ? 6.543 0.385 -5.832 1.00 96.50 101 ASP A C 1
ATOM 852 O O . ASP A 1 101 ? 6.124 -0.572 -6.489 1.00 96.50 101 ASP A O 1
ATOM 856 N N . THR A 1 102 ? 6.019 1.604 -5.966 1.00 97.00 102 THR A N 1
ATOM 857 C CA . THR A 1 102 ? 5.031 1.942 -6.996 1.00 97.00 102 THR A CA 1
ATOM 858 C C . THR A 1 102 ? 5.607 1.891 -8.397 1.00 97.00 102 THR A C 1
ATOM 860 O O . THR A 1 102 ? 4.946 1.392 -9.309 1.00 97.00 102 THR A O 1
ATOM 863 N N . VAL A 1 103 ? 6.821 2.407 -8.571 1.00 97.81 103 VAL A N 1
ATOM 864 C CA . VAL A 1 103 ? 7.547 2.361 -9.838 1.00 97.81 103 VAL A CA 1
ATOM 865 C C . VAL A 1 103 ? 8.769 1.457 -9.719 1.00 97.81 103 VAL A C 1
ATOM 867 O O . VAL A 1 103 ? 9.263 1.232 -8.619 1.00 97.81 103 VAL A O 1
ATOM 870 N N . ASP A 1 104 ? 9.270 0.937 -10.841 1.00 96.88 104 ASP A N 1
ATOM 871 C CA . ASP A 1 104 ? 10.454 0.062 -10.833 1.00 96.88 104 ASP A CA 1
ATOM 872 C C . ASP A 1 104 ? 11.750 0.846 -10.556 1.00 96.88 104 ASP A C 1
ATOM 874 O O . ASP A 1 104 ? 12.773 0.264 -10.214 1.00 96.88 104 ASP A O 1
ATOM 878 N N . GLY A 1 105 ? 11.742 2.175 -10.643 1.00 94.81 105 GLY A N 1
ATOM 879 C CA . GLY A 1 105 ? 12.917 2.980 -10.328 1.00 94.81 105 GLY A CA 1
ATOM 880 C C . GLY A 1 105 ? 13.986 2.926 -11.423 1.00 94.81 105 GLY A C 1
ATOM 881 O O . GLY A 1 105 ? 13.724 2.551 -12.570 1.00 94.81 105 GLY A O 1
ATOM 882 N N . LYS A 1 106 ? 15.217 3.288 -11.056 1.00 92.44 106 LYS A N 1
ATOM 883 C CA . LYS A 1 106 ? 16.419 3.109 -11.881 1.00 92.44 106 LYS A CA 1
ATOM 884 C C . LYS A 1 106 ? 17.638 2.801 -11.019 1.00 92.44 106 LYS A C 1
ATOM 886 O O . LYS A 1 106 ? 17.727 3.224 -9.874 1.00 92.44 106 LYS A O 1
ATOM 891 N N . HIS A 1 107 ? 18.590 2.065 -11.584 1.00 90.19 107 HIS A N 1
ATOM 892 C CA . HIS A 1 107 ? 19.875 1.743 -10.947 1.00 90.19 107 HIS A CA 1
ATOM 893 C C . HIS A 1 107 ? 19.750 1.147 -9.527 1.00 90.19 107 HIS A C 1
ATOM 895 O O . HIS A 1 107 ? 20.652 1.277 -8.702 1.00 90.19 107 HIS A O 1
ATOM 901 N N . VAL A 1 108 ? 18.643 0.449 -9.252 1.00 90.25 108 VAL A N 1
ATOM 902 C CA . VAL A 1 108 ? 18.355 -0.183 -7.958 1.00 90.25 108 VAL A CA 1
ATOM 903 C C . VAL A 1 108 ? 19.229 -1.422 -7.755 1.00 90.25 108 VAL A C 1
ATOM 905 O O . VAL A 1 108 ? 19.699 -1.690 -6.648 1.00 90.25 108 VAL A O 1
ATOM 908 N N . TYR A 1 109 ? 19.480 -2.170 -8.833 1.00 89.12 109 TYR A N 1
ATOM 909 C CA . TYR A 1 109 ? 20.347 -3.345 -8.842 1.00 89.12 109 TYR A CA 1
ATOM 910 C C . TYR A 1 109 ? 21.116 -3.487 -10.172 1.00 89.12 109 TYR A C 1
ATOM 912 O O . TYR A 1 109 ? 20.679 -2.968 -11.206 1.00 89.12 109 TYR A O 1
ATOM 920 N N . PRO A 1 110 ? 22.269 -4.192 -10.182 1.00 88.81 110 PRO A N 1
ATOM 921 C CA . PRO A 1 110 ? 23.044 -4.417 -11.401 1.00 88.81 110 PRO A CA 1
ATOM 922 C C . PRO A 1 110 ? 22.226 -5.127 -12.486 1.00 88.81 110 PRO A C 1
ATOM 924 O O . PRO A 1 110 ? 21.624 -6.167 -12.233 1.00 88.81 110 PRO A O 1
ATOM 927 N N . GLY A 1 111 ? 22.224 -4.577 -13.702 1.00 90.38 111 GLY A N 1
ATOM 928 C CA . GLY A 1 111 ? 21.505 -5.152 -14.846 1.00 90.38 111 GLY A CA 1
ATOM 929 C C . GLY A 1 111 ? 20.011 -4.816 -14.923 1.00 90.38 111 GLY A C 1
ATOM 930 O O . GLY A 1 111 ? 19.355 -5.272 -15.857 1.00 90.38 111 GLY A O 1
ATOM 931 N N . GLN A 1 112 ? 19.471 -3.991 -14.014 1.00 93.12 112 GLN A N 1
ATOM 932 C CA . GLN A 1 112 ? 18.056 -3.589 -14.021 1.00 93.12 112 GLN A CA 1
ATOM 933 C C . GLN A 1 112 ? 17.585 -3.018 -15.367 1.00 93.12 112 GLN A C 1
ATOM 935 O O . GLN A 1 112 ? 16.462 -3.282 -15.788 1.00 93.12 112 GLN A O 1
ATOM 940 N N . SER A 1 113 ? 18.431 -2.270 -16.082 1.00 93.31 113 SER A N 1
ATOM 941 C CA . SER A 1 113 ? 18.085 -1.657 -17.374 1.00 93.31 113 SER A CA 1
ATOM 942 C C . SER A 1 113 ? 17.610 -2.660 -18.435 1.00 93.31 113 SER A C 1
ATOM 944 O O . SER A 1 113 ? 16.865 -2.277 -19.338 1.00 93.31 113 SER A O 1
ATOM 946 N N . ASN A 1 114 ? 17.986 -3.938 -18.311 1.00 93.06 114 ASN A N 1
ATOM 947 C CA . ASN A 1 114 ? 17.517 -5.015 -19.185 1.00 93.06 114 ASN A CA 1
ATOM 948 C C . ASN A 1 114 ? 16.047 -5.388 -18.928 1.00 93.06 114 ASN A C 1
ATOM 950 O O . ASN A 1 114 ? 15.376 -5.909 -19.823 1.00 93.06 114 ASN A O 1
ATOM 954 N N . TYR A 1 115 ? 15.535 -5.089 -17.734 1.00 93.81 115 TYR A N 1
ATOM 955 C CA . TYR A 1 115 ? 14.184 -5.404 -17.271 1.00 93.81 115 TYR A CA 1
ATOM 956 C C . TYR A 1 115 ? 13.240 -4.194 -17.274 1.00 93.81 115 TYR A C 1
ATOM 958 O O . TYR A 1 115 ? 12.035 -4.373 -17.098 1.00 93.81 115 TYR A O 1
ATOM 966 N N . LEU A 1 116 ? 13.740 -2.986 -17.550 1.00 96.81 116 LEU A N 1
ATOM 967 C CA . LEU A 1 116 ? 12.914 -1.787 -17.696 1.00 96.81 116 LEU A CA 1
ATOM 968 C C . LEU A 1 116 ? 12.165 -1.774 -19.033 1.00 96.81 116 LEU A C 1
ATOM 970 O O . LEU A 1 116 ? 12.728 -2.030 -20.097 1.00 96.81 116 LEU A O 1
ATOM 974 N N . LYS A 1 117 ? 10.873 -1.454 -18.969 1.00 97.69 117 LYS A N 1
ATOM 975 C CA . LYS A 1 117 ? 10.040 -1.071 -20.115 1.00 97.69 117 LYS A CA 1
ATOM 976 C C . LYS A 1 117 ? 10.087 0.442 -20.338 1.00 97.69 117 LYS A C 1
ATOM 978 O O . LYS A 1 117 ? 10.124 0.878 -21.484 1.00 97.69 117 LYS A O 1
ATOM 983 N N . TYR A 1 118 ? 10.091 1.219 -19.254 1.00 97.50 118 TYR A N 1
ATOM 984 C CA . TYR A 1 118 ? 10.181 2.679 -19.272 1.00 97.50 118 TYR A CA 1
ATOM 985 C C . TYR A 1 118 ? 11.411 3.138 -18.483 1.00 97.50 118 TYR A C 1
ATOM 987 O O . TYR A 1 118 ? 11.624 2.699 -17.353 1.00 97.50 118 TYR A O 1
ATOM 995 N N . TYR A 1 119 ? 12.222 4.008 -19.087 1.00 96.00 119 TYR A N 1
ATOM 996 C CA . TYR A 1 119 ? 13.516 4.432 -18.536 1.00 96.00 119 TYR A CA 1
ATOM 997 C C . TYR A 1 119 ? 13.466 5.773 -17.790 1.00 96.00 119 TYR A C 1
ATOM 999 O O . TYR A 1 119 ? 14.394 6.073 -17.043 1.00 96.00 119 TYR A O 1
ATOM 1007 N N . SER A 1 120 ? 12.419 6.576 -17.993 1.00 96.75 120 SER A N 1
ATOM 1008 C CA . SER A 1 120 ? 12.220 7.866 -17.320 1.00 96.75 120 SER A CA 1
ATOM 1009 C C . SER A 1 120 ? 11.285 7.722 -16.115 1.00 96.75 120 SER A C 1
ATOM 1011 O O . SER A 1 120 ? 10.428 6.836 -16.092 1.00 96.75 120 SER A O 1
ATOM 1013 N N . GLU A 1 121 ? 11.424 8.604 -15.123 1.00 96.44 121 GLU A N 1
ATOM 1014 C CA . GLU A 1 121 ? 10.517 8.656 -13.971 1.00 96.44 121 GLU A CA 1
ATOM 1015 C C . GLU A 1 121 ? 9.092 8.963 -14.433 1.00 96.44 121 GLU A C 1
ATOM 1017 O O . GLU A 1 121 ? 8.132 8.308 -14.026 1.00 96.44 121 GLU A O 1
ATOM 1022 N N . GLU A 1 122 ? 8.960 9.935 -15.335 1.00 97.38 122 GLU A N 1
ATOM 1023 C CA . GLU A 1 122 ? 7.680 10.416 -15.825 1.00 97.38 122 GLU A CA 1
ATOM 1024 C C . GLU A 1 122 ? 6.892 9.323 -16.541 1.00 97.38 122 GLU A C 1
ATOM 1026 O O . GLU A 1 122 ? 5.686 9.222 -16.319 1.00 97.38 122 GLU A O 1
ATOM 1031 N N . ASP A 1 123 ? 7.542 8.488 -17.358 1.00 98.19 123 ASP A N 1
ATOM 1032 C CA . ASP A 1 123 ? 6.868 7.400 -18.071 1.00 98.19 123 ASP A CA 1
ATOM 1033 C C . ASP A 1 123 ? 6.461 6.265 -17.125 1.00 98.19 123 ASP A C 1
ATOM 1035 O O . ASP A 1 123 ? 5.368 5.705 -17.265 1.00 98.19 123 ASP A O 1
ATOM 1039 N N . GLN A 1 124 ? 7.298 5.940 -16.132 1.00 98.44 124 GLN A N 1
ATOM 1040 C CA . GLN A 1 124 ? 6.947 4.950 -15.110 1.00 98.44 124 GLN A CA 1
ATOM 1041 C C . GLN A 1 124 ? 5.748 5.418 -14.273 1.00 98.44 124 GLN A C 1
ATOM 1043 O O . GLN A 1 124 ? 4.776 4.675 -14.112 1.00 98.44 124 GLN A O 1
ATOM 1048 N N . VAL A 1 125 ? 5.767 6.675 -13.817 1.00 98.44 125 VAL A N 1
ATOM 1049 C CA . VAL A 1 125 ? 4.653 7.290 -13.083 1.00 98.44 125 VAL A CA 1
ATOM 1050 C C . VAL A 1 125 ? 3.408 7.375 -13.959 1.00 98.44 125 VAL A C 1
ATOM 1052 O O . VAL A 1 125 ? 2.320 7.041 -13.496 1.00 98.44 125 VAL A O 1
ATOM 1055 N N . LYS A 1 126 ? 3.537 7.791 -15.225 1.00 98.38 126 LYS A N 1
ATOM 1056 C CA . LYS A 1 126 ? 2.410 7.893 -16.163 1.00 98.38 126 LYS A CA 1
ATOM 1057 C C . LYS A 1 126 ? 1.734 6.540 -16.371 1.00 98.38 126 LYS A C 1
ATOM 1059 O O . LYS A 1 126 ? 0.512 6.474 -16.333 1.00 98.38 126 LYS A O 1
ATOM 1064 N N . CYS A 1 127 ? 2.510 5.467 -16.527 1.00 97.06 127 CYS A N 1
ATOM 1065 C CA . CYS A 1 127 ? 1.984 4.108 -16.668 1.00 97.06 127 CYS A CA 1
ATOM 1066 C C . CYS A 1 127 ? 1.044 3.727 -15.510 1.00 97.06 127 CYS A C 1
ATOM 1068 O O . CYS A 1 127 ? -0.022 3.156 -15.738 1.00 97.06 127 CYS A O 1
ATOM 1070 N N . LEU A 1 128 ? 1.420 4.068 -14.274 1.00 98.38 128 LEU A N 1
ATOM 1071 C CA . LEU A 1 128 ? 0.593 3.806 -13.097 1.00 98.38 128 LEU A CA 1
ATOM 1072 C C . LEU A 1 128 ? -0.565 4.803 -12.955 1.00 98.38 128 LEU A C 1
ATOM 1074 O O . LEU A 1 128 ? -1.680 4.404 -12.624 1.00 98.38 128 LEU A O 1
ATOM 1078 N N . ALA A 1 129 ? -0.318 6.086 -13.225 1.00 98.50 129 ALA A N 1
ATOM 1079 C CA . ALA A 1 129 ? -1.322 7.144 -13.156 1.00 98.50 129 ALA A CA 1
ATOM 1080 C C . ALA A 1 129 ? -2.485 6.890 -14.122 1.00 98.50 129 ALA A C 1
ATOM 1082 O O . ALA A 1 129 ? -3.637 7.057 -13.730 1.00 98.50 129 ALA A O 1
ATOM 1083 N N . ASP A 1 130 ? -2.188 6.424 -15.340 1.00 98.31 130 ASP A N 1
ATOM 1084 C CA . ASP A 1 130 ? -3.193 6.071 -16.345 1.00 98.31 130 ASP A CA 1
ATOM 1085 C C . ASP A 1 130 ? -4.122 4.951 -15.827 1.00 98.31 130 ASP A C 1
ATOM 1087 O O . ASP A 1 130 ? -5.309 4.976 -16.120 1.00 98.31 130 ASP A O 1
ATOM 1091 N N . ILE A 1 131 ? -3.616 4.008 -15.015 1.00 98.56 131 ILE A N 1
ATOM 1092 C CA . ILE A 1 131 ? -4.417 2.927 -14.409 1.00 98.56 131 ILE A CA 1
ATOM 1093 C C . ILE A 1 131 ? -5.218 3.427 -13.202 1.00 98.56 131 ILE A C 1
ATOM 1095 O O . ILE A 1 131 ? -6.421 3.202 -13.128 1.00 98.56 131 ILE A O 1
ATOM 1099 N N . ILE A 1 132 ? -4.573 4.087 -12.234 1.00 98.12 132 ILE A N 1
ATOM 1100 C CA . ILE A 1 132 ? -5.251 4.542 -11.005 1.00 98.12 132 ILE A CA 1
ATOM 1101 C C . ILE A 1 132 ? -6.300 5.617 -11.330 1.00 98.12 132 ILE A C 1
ATOM 1103 O O . ILE A 1 132 ? -7.354 5.657 -10.695 1.00 98.12 132 ILE A O 1
ATOM 1107 N N . GLY A 1 133 ? -6.046 6.449 -12.344 1.00 97.88 133 GLY A N 1
ATOM 1108 C CA . GLY A 1 133 ? -6.970 7.479 -12.817 1.00 97.88 133 GLY A CA 1
ATOM 1109 C C . GLY A 1 133 ? -8.305 6.934 -13.332 1.00 97.88 133 GLY A C 1
ATOM 1110 O O . GLY A 1 133 ? -9.311 7.630 -13.222 1.00 97.88 133 GLY A O 1
ATOM 1111 N N . GLU A 1 134 ? -8.360 5.677 -13.794 1.00 98.25 134 GLU A N 1
ATOM 1112 C CA . GLU A 1 134 ? -9.617 4.995 -14.160 1.00 98.25 134 GLU A CA 1
ATOM 1113 C C . GLU A 1 134 ? -10.575 4.850 -12.952 1.00 98.25 134 GLU A C 1
ATOM 1115 O O . GLU A 1 134 ? -11.781 4.687 -13.137 1.00 98.25 134 GLU A O 1
ATOM 1120 N N . PHE A 1 135 ? -10.052 4.953 -11.722 1.00 97.81 135 PHE A N 1
ATOM 1121 C CA . PHE A 1 135 ? -10.758 4.715 -10.457 1.00 97.81 135 PHE A CA 1
ATOM 1122 C C . PHE A 1 135 ? -10.740 5.927 -9.509 1.00 97.81 135 PHE A C 1
ATOM 1124 O O . PHE A 1 135 ? -10.928 5.788 -8.296 1.00 97.81 135 PHE A O 1
ATOM 1131 N N . GLU A 1 136 ? -10.502 7.135 -10.034 1.00 91.06 136 GLU A N 1
ATOM 1132 C CA . GLU A 1 136 ? -10.293 8.347 -9.225 1.00 91.06 136 GLU A CA 1
ATOM 1133 C C . GLU A 1 136 ? -11.475 8.671 -8.282 1.00 91.06 136 GLU A C 1
ATOM 1135 O O . GLU A 1 136 ? -11.290 9.236 -7.203 1.00 91.06 136 GLU A O 1
ATOM 1140 N N . SER A 1 137 ? -12.699 8.280 -8.647 1.00 89.56 137 SER A N 1
ATOM 1141 C CA . SER A 1 137 ? -13.905 8.480 -7.831 1.00 89.56 137 SER A CA 1
ATOM 1142 C C . SER A 1 137 ? -14.236 7.330 -6.873 1.00 89.56 137 SER A C 1
ATOM 1144 O O . SER A 1 137 ? -15.156 7.468 -6.068 1.00 89.56 137 SER A O 1
ATOM 1146 N N . ASP A 1 138 ? -13.547 6.190 -6.966 1.00 92.56 138 ASP A N 1
ATOM 1147 C CA . ASP A 1 138 ? -13.986 4.942 -6.327 1.00 92.56 138 ASP A CA 1
ATOM 1148 C C . ASP A 1 138 ? -13.366 4.732 -4.933 1.00 92.56 138 ASP A C 1
ATOM 1150 O O . ASP A 1 138 ? -14.067 4.354 -3.987 1.00 92.56 138 ASP A O 1
ATOM 1154 N N . PHE A 1 139 ? -12.069 5.020 -4.790 1.00 90.88 139 PHE A N 1
ATOM 1155 C CA . PHE A 1 139 ? -11.296 4.842 -3.555 1.00 90.88 139 PHE A CA 1
ATOM 1156 C C . PHE A 1 139 ? -10.179 5.881 -3.419 1.00 90.88 139 PHE A C 1
ATOM 1158 O O . PHE A 1 139 ? -9.827 6.564 -4.378 1.00 90.88 139 PHE A O 1
ATOM 1165 N N . LYS A 1 140 ? -9.575 5.972 -2.230 1.00 89.25 140 LYS A N 1
ATOM 1166 C CA . LYS A 1 140 ? -8.333 6.715 -1.977 1.00 89.25 140 LYS A CA 1
ATOM 1167 C C . LYS A 1 140 ? -7.134 5.773 -1.972 1.00 89.25 140 LYS A C 1
ATOM 1169 O O . LYS A 1 140 ? -7.148 4.760 -1.275 1.00 89.25 140 LYS A O 1
ATOM 1174 N N . TRP A 1 141 ? -6.084 6.130 -2.703 1.00 93.62 141 TRP A N 1
ATOM 1175 C CA . TRP A 1 141 ? -4.827 5.386 -2.769 1.00 93.62 141 TRP A CA 1
ATOM 1176 C C . TRP A 1 141 ? -3.783 6.045 -1.870 1.00 93.62 141 TRP A C 1
ATOM 1178 O O . TRP A 1 141 ? -3.192 7.063 -2.223 1.00 93.62 141 TRP A O 1
ATOM 1188 N N . ILE A 1 142 ? -3.569 5.496 -0.681 1.00 92.81 142 ILE A N 1
ATOM 1189 C CA . ILE A 1 142 ? -2.616 6.018 0.299 1.00 92.81 142 ILE A CA 1
ATOM 1190 C C . ILE A 1 142 ? -1.295 5.280 0.122 1.00 92.81 142 ILE A C 1
ATOM 1192 O O . ILE A 1 142 ? -1.269 4.058 0.238 1.00 92.81 142 ILE A O 1
ATOM 1196 N N . VAL A 1 143 ? -0.203 6.001 -0.121 1.00 93.62 143 VAL A N 1
ATOM 1197 C CA . VAL A 1 143 ? 1.072 5.385 -0.513 1.00 93.62 143 VAL A CA 1
ATOM 1198 C C . VAL A 1 143 ? 2.273 5.985 0.210 1.00 93.62 143 VAL A C 1
ATOM 1200 O O . VAL A 1 143 ? 2.343 7.202 0.392 1.00 93.62 143 VAL A O 1
ATOM 1203 N N . ILE A 1 144 ? 3.208 5.126 0.618 1.00 92.12 144 ILE A N 1
ATOM 1204 C CA . ILE A 1 144 ? 4.572 5.497 1.035 1.00 92.12 144 ILE A CA 1
ATOM 1205 C C . ILE A 1 144 ? 5.562 5.151 -0.078 1.00 92.12 144 ILE A C 1
ATOM 1207 O O . ILE A 1 144 ? 5.244 4.342 -0.940 1.00 92.12 144 ILE A O 1
ATOM 1211 N N . ASP A 1 145 ? 6.766 5.718 -0.046 1.00 91.81 145 ASP A N 1
ATOM 1212 C CA . ASP A 1 145 ? 7.832 5.279 -0.951 1.00 91.81 145 ASP A CA 1
ATOM 1213 C C . ASP A 1 145 ? 8.372 3.890 -0.572 1.00 91.81 145 ASP A C 1
ATOM 1215 O O . ASP A 1 145 ? 8.335 3.483 0.592 1.00 91.81 145 ASP A O 1
ATOM 1219 N N . GLY A 1 146 ? 8.910 3.181 -1.560 1.00 92.31 146 GLY A N 1
ATOM 1220 C CA . GLY A 1 146 ? 9.755 2.004 -1.384 1.00 92.31 146 GLY A CA 1
ATOM 1221 C C . GLY A 1 146 ? 11.198 2.234 -1.827 1.00 92.31 146 GLY A C 1
ATOM 1222 O O . GLY A 1 146 ? 11.639 3.376 -2.028 1.00 92.31 146 GLY A O 1
ATOM 1223 N N . ASN A 1 147 ? 11.969 1.148 -1.947 1.00 90.56 147 ASN A N 1
ATOM 1224 C CA . ASN A 1 147 ? 13.369 1.267 -2.329 1.00 90.56 147 ASN A CA 1
ATOM 1225 C C . ASN A 1 147 ? 13.620 1.596 -3.794 1.00 90.56 147 ASN A C 1
ATOM 1227 O O . ASN A 1 147 ? 14.611 2.264 -4.110 1.00 90.56 147 ASN A O 1
ATOM 1231 N N . HIS A 1 148 ? 12.715 1.175 -4.663 1.00 94.00 148 HIS A N 1
ATOM 1232 C CA . HIS A 1 148 ? 12.721 1.539 -6.067 1.00 94.00 148 HIS A CA 1
ATOM 1233 C C . HIS A 1 148 ? 12.285 2.992 -6.244 1.00 94.00 148 HIS A C 1
ATOM 1235 O O . HIS A 1 148 ? 12.953 3.742 -6.957 1.00 94.00 148 HIS A O 1
ATOM 1241 N N . ASP A 1 149 ? 11.262 3.440 -5.511 1.00 93.88 149 ASP A N 1
ATOM 1242 C CA . ASP A 1 149 ? 10.791 4.825 -5.597 1.00 93.88 149 ASP A CA 1
ATOM 1243 C C . ASP A 1 149 ? 11.893 5.821 -5.197 1.00 93.88 149 ASP A C 1
ATOM 1245 O O . ASP A 1 149 ? 12.151 6.782 -5.924 1.00 93.88 149 ASP A O 1
ATOM 1249 N N . MET A 1 150 ? 12.630 5.577 -4.099 1.00 90.12 150 MET A N 1
ATOM 1250 C CA . MET A 1 150 ? 13.684 6.529 -3.703 1.00 90.12 150 MET A CA 1
ATOM 1251 C C . MET A 1 150 ? 14.982 6.429 -4.500 1.00 90.12 150 MET A C 1
ATOM 1253 O O . MET A 1 150 ? 15.912 7.191 -4.224 1.00 90.12 150 MET A O 1
ATOM 1257 N N . SER A 1 151 ? 15.077 5.538 -5.489 1.00 91.50 151 SER A N 1
ATOM 1258 C CA . SER A 1 151 ? 16.195 5.584 -6.437 1.00 91.50 151 SER A CA 1
ATOM 1259 C C . SER A 1 151 ? 16.227 6.906 -7.214 1.00 91.50 151 SER A C 1
ATOM 1261 O O . SER A 1 151 ? 17.295 7.483 -7.393 1.00 91.50 151 SER A O 1
ATOM 1263 N N . TRP A 1 152 ? 15.057 7.455 -7.549 1.00 90.44 152 TRP A N 1
ATOM 1264 C CA . TRP A 1 152 ? 14.911 8.768 -8.181 1.00 90.44 152 TRP A CA 1
ATOM 1265 C C . TRP A 1 152 ? 15.314 9.908 -7.244 1.00 90.44 152 TRP A C 1
ATOM 1267 O O . TRP A 1 152 ? 16.107 10.773 -7.616 1.00 90.44 152 TRP A O 1
ATOM 1277 N N . ILE A 1 153 ? 14.865 9.844 -5.988 1.00 86.31 153 ILE A N 1
ATOM 1278 C CA . ILE A 1 153 ? 15.178 10.845 -4.957 1.00 86.31 153 ILE A CA 1
ATOM 1279 C C . ILE A 1 153 ? 16.687 10.935 -4.708 1.00 86.31 153 ILE A C 1
ATOM 1281 O O . ILE A 1 153 ? 17.237 12.027 -4.575 1.00 86.31 153 ILE A O 1
ATOM 1285 N N . LYS A 1 154 ? 17.384 9.791 -4.687 1.00 85.50 154 LYS A N 1
ATOM 1286 C CA . LYS A 1 154 ? 18.848 9.741 -4.533 1.00 85.50 154 LYS A CA 1
ATOM 1287 C C . LYS A 1 154 ? 19.601 10.397 -5.688 1.00 85.50 154 LYS A C 1
ATOM 1289 O O . LYS A 1 154 ? 20.725 10.842 -5.487 1.00 85.50 154 LYS A O 1
ATOM 1294 N N . GLU A 1 155 ? 18.987 10.479 -6.862 1.00 85.50 155 GLU A N 1
ATOM 1295 C CA . GLU A 1 155 ? 19.531 11.172 -8.032 1.00 85.50 155 GLU A CA 1
ATOM 1296 C C . GLU A 1 155 ? 19.044 12.627 -8.155 1.00 85.50 155 GLU A C 1
ATOM 1298 O O . GLU A 1 155 ? 19.271 13.276 -9.173 1.00 85.50 155 GLU A O 1
ATOM 1303 N N . GLY A 1 156 ? 18.404 13.166 -7.112 1.00 81.81 156 GLY A N 1
ATOM 1304 C CA . GLY A 1 156 ? 17.964 14.561 -7.056 1.00 81.81 156 GLY A CA 1
ATOM 1305 C C . GLY A 1 156 ? 16.614 14.832 -7.723 1.00 81.81 156 GLY A C 1
ATOM 1306 O O . GLY A 1 156 ? 16.219 15.994 -7.824 1.00 81.81 156 GLY A O 1
ATOM 1307 N N . ALA A 1 157 ? 15.899 13.792 -8.157 1.00 86.00 157 ALA A N 1
ATOM 1308 C CA . ALA A 1 157 ? 14.539 13.919 -8.666 1.00 86.00 157 ALA A CA 1
ATOM 1309 C C . ALA A 1 157 ? 13.506 13.954 -7.516 1.00 86.00 157 ALA A C 1
ATOM 1311 O O . ALA A 1 157 ? 13.826 13.623 -6.368 1.00 86.00 157 ALA A O 1
ATOM 1312 N N . PRO A 1 158 ? 12.259 14.385 -7.774 1.00 85.81 158 PRO A N 1
ATOM 1313 C CA . PRO A 1 158 ? 11.161 14.223 -6.825 1.00 85.81 158 PRO A CA 1
ATOM 1314 C C . PRO A 1 158 ? 10.897 12.748 -6.469 1.00 85.81 158 PRO A C 1
ATOM 1316 O O . PRO A 1 158 ? 11.485 11.827 -7.021 1.00 85.81 158 PRO A O 1
ATOM 1319 N N . SER A 1 159 ? 10.000 12.514 -5.509 1.00 90.44 159 SER A N 1
ATOM 1320 C CA . SER A 1 159 ? 9.448 11.168 -5.303 1.00 90.44 159 SER A CA 1
ATOM 1321 C C . SER A 1 159 ? 8.474 10.833 -6.445 1.00 90.44 159 SER A C 1
ATOM 1323 O O . SER A 1 159 ? 7.569 11.643 -6.703 1.00 90.44 159 SER A O 1
ATOM 1325 N N . PRO A 1 160 ? 8.530 9.620 -7.023 1.00 93.50 160 PRO A N 1
ATOM 1326 C CA . PRO A 1 160 ? 7.529 9.150 -7.978 1.00 93.50 160 PRO A CA 1
ATOM 1327 C C . PRO A 1 160 ? 6.110 9.186 -7.405 1.00 93.50 160 PRO A C 1
ATOM 1329 O O . PRO A 1 160 ? 5.165 9.573 -8.091 1.00 93.50 160 PRO A O 1
ATOM 1332 N N . ASN A 1 161 ? 5.950 8.872 -6.116 1.00 93.12 161 ASN A N 1
ATOM 1333 C CA . ASN A 1 161 ? 4.664 8.943 -5.425 1.00 93.12 161 ASN A CA 1
ATOM 1334 C C . ASN A 1 161 ? 4.162 10.375 -5.246 1.00 93.12 161 ASN A C 1
ATOM 1336 O O . ASN A 1 161 ? 2.953 10.618 -5.278 1.00 93.12 161 ASN A O 1
ATOM 1340 N N . LYS A 1 162 ? 5.070 11.350 -5.107 1.00 90.56 162 LYS A N 1
ATOM 1341 C CA . LYS A 1 162 ? 4.693 12.767 -5.136 1.00 90.56 162 LYS A CA 1
ATOM 1342 C C . LYS A 1 162 ? 4.164 13.166 -6.511 1.00 90.56 162 LYS A C 1
ATOM 1344 O O . LYS A 1 162 ? 3.137 13.840 -6.574 1.00 90.56 162 LYS A O 1
ATOM 1349 N N . LEU A 1 163 ? 4.843 12.752 -7.581 1.00 92.00 163 LEU A N 1
ATOM 1350 C CA . LEU A 1 163 ? 4.417 13.019 -8.957 1.00 92.00 163 LEU A CA 1
ATOM 1351 C C . LEU A 1 163 ? 3.083 12.334 -9.275 1.00 92.00 163 LEU A C 1
ATOM 1353 O O . LEU A 1 163 ? 2.216 12.935 -9.907 1.00 92.00 163 LEU A O 1
ATOM 1357 N N . LEU A 1 164 ? 2.894 11.105 -8.795 1.00 93.00 164 LEU A N 1
ATOM 1358 C CA . LEU A 1 164 ? 1.642 10.365 -8.914 1.00 93.00 164 LEU A CA 1
ATOM 1359 C C . LEU A 1 164 ? 0.489 11.107 -8.222 1.00 93.00 164 LEU A C 1
ATOM 1361 O O . LEU A 1 164 ? -0.558 11.304 -8.833 1.00 93.00 164 LEU A O 1
ATOM 1365 N N . ALA A 1 165 ? 0.702 11.587 -6.992 1.00 87.19 165 ALA A N 1
ATOM 1366 C CA . ALA A 1 165 ? -0.282 12.375 -6.246 1.00 87.19 165 ALA A CA 1
ATOM 1367 C C . ALA A 1 165 ? -0.626 13.723 -6.899 1.00 87.19 165 ALA A C 1
ATOM 1369 O O . ALA A 1 165 ? -1.734 14.227 -6.729 1.00 87.19 165 ALA A O 1
ATOM 1370 N N . ASP A 1 166 ? 0.304 14.312 -7.653 1.00 87.94 166 ASP A N 1
ATOM 1371 C CA . ASP A 1 166 ? 0.037 15.533 -8.420 1.00 87.94 166 ASP A CA 1
ATOM 1372 C C . ASP A 1 166 ? -0.769 15.258 -9.698 1.00 87.94 166 ASP A C 1
ATOM 1374 O O . ASP A 1 166 ? -1.482 16.143 -10.173 1.00 87.94 166 ASP A O 1
ATOM 1378 N N . LYS A 1 167 ? -0.673 14.042 -10.253 1.00 92.31 167 LYS A N 1
ATOM 1379 C CA . LYS A 1 167 ? -1.379 13.627 -11.475 1.00 92.31 167 LYS A CA 1
ATOM 1380 C C . LYS A 1 167 ? -2.765 13.040 -11.208 1.00 92.31 167 LYS A C 1
ATOM 1382 O O . LYS A 1 167 ? -3.644 13.225 -12.044 1.00 92.31 167 LYS A O 1
ATOM 1387 N N . VAL A 1 168 ? -2.963 12.348 -10.084 1.00 90.69 168 VAL A N 1
ATOM 1388 C CA . VAL A 1 168 ? -4.216 11.648 -9.760 1.00 90.69 168 VAL A CA 1
ATOM 1389 C C . VAL A 1 168 ? -4.721 12.076 -8.380 1.00 90.69 168 VAL A C 1
ATOM 1391 O O . VAL A 1 168 ? -4.081 11.832 -7.359 1.00 90.69 168 VAL A O 1
ATOM 1394 N N . LYS A 1 169 ? -5.891 12.721 -8.323 1.00 85.88 169 LYS A N 1
ATOM 1395 C CA . LYS A 1 169 ? -6.400 13.434 -7.135 1.00 85.88 169 LYS A CA 1
ATOM 1396 C C . LYS A 1 169 ? -6.784 12.515 -5.983 1.00 85.88 169 LYS A C 1
ATOM 1398 O O . LYS A 1 169 ? -6.887 12.981 -4.847 1.00 85.88 169 LYS A O 1
ATOM 1403 N N . ASN A 1 170 ? -7.057 11.240 -6.254 1.00 85.31 170 ASN A N 1
ATOM 1404 C CA . ASN A 1 170 ? -7.382 10.265 -5.217 1.00 85.31 170 ASN A CA 1
ATOM 1405 C C . ASN A 1 170 ? -6.145 9.622 -4.577 1.00 85.31 170 ASN A C 1
ATOM 1407 O O . ASN A 1 170 ? -6.297 8.828 -3.647 1.00 85.31 170 ASN A O 1
ATOM 1411 N N . VAL A 1 171 ? -4.940 9.977 -5.028 1.00 87.75 171 VAL A N 1
ATOM 1412 C CA . VAL A 1 171 ? -3.688 9.504 -4.445 1.00 87.75 171 VAL A CA 1
ATOM 1413 C C . VAL A 1 171 ? -3.264 10.427 -3.303 1.00 87.75 171 VAL A C 1
ATOM 1415 O O . VAL A 1 171 ? -3.104 11.637 -3.451 1.00 87.75 171 VAL A O 1
ATOM 1418 N N . ILE A 1 172 ? -3.050 9.831 -2.134 1.00 84.38 172 ILE A N 1
ATOM 1419 C CA . ILE A 1 172 ? -2.559 10.489 -0.928 1.00 84.38 172 ILE A CA 1
ATOM 1420 C C . ILE A 1 172 ? -1.153 9.965 -0.657 1.00 84.38 172 ILE A C 1
ATOM 1422 O O . ILE A 1 172 ? -0.959 8.905 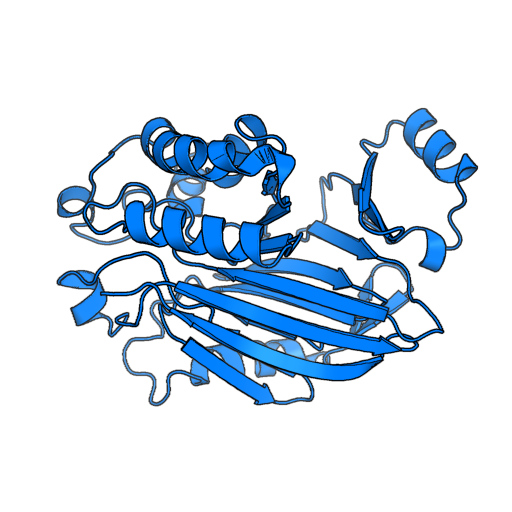-0.063 1.00 84.38 172 ILE A O 1
ATOM 1426 N N . TYR A 1 173 ? -0.157 10.737 -1.071 1.00 86.31 173 TYR A N 1
ATOM 1427 C CA . TYR A 1 173 ? 1.233 10.436 -0.761 1.00 86.31 173 TYR A CA 1
ATOM 1428 C C . TYR A 1 173 ? 1.562 10.789 0.697 1.00 86.31 173 TYR A C 1
ATOM 1430 O O . TYR A 1 173 ? 1.351 11.918 1.162 1.00 86.31 173 TYR A O 1
ATOM 1438 N N . LEU A 1 174 ? 2.098 9.804 1.413 1.00 81.81 174 LEU A N 1
ATOM 1439 C CA . LEU A 1 174 ? 2.697 9.926 2.732 1.00 81.81 174 LEU A CA 1
ATOM 1440 C C . LEU A 1 174 ? 4.217 9.844 2.562 1.00 81.81 174 LEU A C 1
ATOM 1442 O O . LEU A 1 174 ? 4.750 8.738 2.521 1.00 81.81 174 LEU A O 1
ATOM 1446 N N . PRO A 1 175 ? 4.927 10.986 2.468 1.00 70.62 175 PRO A N 1
ATOM 1447 C CA . PRO A 1 175 ? 6.380 10.959 2.384 1.00 70.62 175 PRO A CA 1
ATOM 1448 C C . PRO A 1 175 ? 6.942 10.182 3.570 1.00 70.62 175 PRO A C 1
ATOM 1450 O O . PRO A 1 175 ? 6.725 10.557 4.723 1.00 70.62 175 PRO A O 1
ATOM 1453 N N . GLY A 1 176 ? 7.597 9.059 3.325 1.00 61.50 176 GLY A N 1
ATOM 1454 C CA . GLY A 1 176 ? 8.231 8.353 4.422 1.00 61.50 176 GLY A CA 1
ATOM 1455 C C . GLY A 1 176 ? 9.533 9.049 4.782 1.00 61.50 176 GLY A C 1
ATOM 1456 O O . GLY A 1 176 ? 10.227 9.559 3.905 1.00 61.50 176 GLY A O 1
ATOM 1457 N N . ALA A 1 177 ? 9.897 9.054 6.057 1.00 54.69 177 ALA A N 1
ATOM 1458 C CA . ALA A 1 177 ? 11.298 9.210 6.399 1.00 54.69 177 ALA A CA 1
ATOM 1459 C C . ALA A 1 177 ? 11.948 7.857 6.545 1.00 54.69 177 ALA A C 1
ATOM 1461 O O . ALA A 1 177 ? 11.489 7.000 7.306 1.00 54.69 177 ALA A O 1
ATOM 1462 N N . GLY A 1 178 ? 13.059 7.712 5.839 1.00 51.62 178 GLY A N 1
ATOM 1463 C CA . GLY A 1 178 ? 14.024 6.682 6.140 1.00 51.62 178 GLY A CA 1
ATOM 1464 C C . GLY A 1 178 ? 14.942 7.144 7.258 1.00 51.62 178 GLY A C 1
ATOM 1465 O O . GLY A 1 178 ? 15.961 7.761 6.974 1.00 51.62 178 GLY A O 1
ATOM 1466 N N . ALA A 1 179 ? 14.627 6.787 8.501 1.00 43.72 179 ALA A N 1
ATOM 1467 C CA . ALA A 1 179 ? 15.696 6.510 9.452 1.00 43.72 179 ALA A CA 1
ATOM 1468 C C . ALA A 1 179 ? 16.238 5.120 9.081 1.00 43.72 179 ALA A C 1
ATOM 1470 O O . ALA A 1 179 ? 15.467 4.164 9.038 1.00 43.72 179 ALA A O 1
ATOM 1471 N N . ASP A 1 180 ? 17.520 5.026 8.725 1.00 54.88 180 ASP A N 1
ATOM 1472 C CA . ASP A 1 180 ? 18.245 3.768 8.506 1.00 54.88 180 ASP A CA 1
ATOM 1473 C C . ASP A 1 180 ? 17.505 2.687 7.693 1.00 54.88 180 ASP A C 1
ATOM 1475 O O . ASP A 1 180 ? 16.987 1.705 8.223 1.00 54.88 180 ASP A O 1
ATOM 1479 N N . LYS A 1 181 ? 17.547 2.804 6.357 1.00 73.12 181 LYS A N 1
ATOM 1480 C CA . LYS A 1 181 ? 17.210 1.705 5.424 1.00 73.12 181 LYS A CA 1
ATOM 1481 C C . LYS A 1 181 ? 15.776 1.150 5.542 1.00 73.12 181 LYS A C 1
ATOM 1483 O O . LYS A 1 181 ? 15.542 0.011 5.143 1.00 73.12 181 LYS A O 1
ATOM 1488 N N . VAL A 1 182 ? 14.807 1.909 6.047 1.00 79.38 182 VAL A N 1
ATOM 1489 C CA . VAL A 1 182 ? 13.384 1.526 6.014 1.00 79.38 182 VAL A CA 1
ATOM 1490 C C . VAL A 1 182 ? 12.532 2.764 5.784 1.00 79.38 182 VAL A C 1
ATOM 1492 O O . VAL A 1 182 ? 12.578 3.689 6.586 1.00 79.38 182 VAL A O 1
ATOM 1495 N N . VAL A 1 183 ? 11.723 2.779 4.726 1.00 85.06 183 VAL A N 1
ATOM 1496 C CA . VAL A 1 183 ? 10.697 3.814 4.548 1.00 85.06 183 VAL A CA 1
ATOM 1497 C C . VAL A 1 183 ? 9.482 3.442 5.390 1.00 85.06 183 VAL A C 1
ATOM 1499 O O . VAL A 1 183 ? 9.115 2.269 5.458 1.00 85.06 183 VAL A O 1
ATOM 1502 N N . ARG A 1 184 ? 8.857 4.415 6.057 1.00 86.25 184 ARG A N 1
ATOM 1503 C CA . ARG A 1 184 ? 7.688 4.173 6.914 1.00 86.25 184 ARG A CA 1
ATOM 1504 C C . ARG A 1 184 ? 6.619 5.247 6.767 1.00 86.25 184 ARG A C 1
ATOM 1506 O O . ARG A 1 184 ? 6.937 6.418 6.580 1.00 86.25 184 ARG A O 1
ATOM 1513 N N . GLY A 1 185 ? 5.364 4.858 6.948 1.00 83.69 185 GLY A N 1
ATOM 1514 C CA . GLY A 1 185 ? 4.236 5.776 7.087 1.00 83.69 185 GLY A CA 1
ATOM 1515 C C . GLY A 1 185 ? 3.196 5.223 8.048 1.00 83.69 185 GLY A C 1
ATOM 1516 O O . GLY A 1 185 ? 2.998 4.012 8.133 1.00 83.69 185 GLY A O 1
ATOM 1517 N N . ASP A 1 186 ? 2.539 6.119 8.776 1.00 84.75 186 ASP A N 1
ATOM 1518 C CA . ASP A 1 186 ? 1.648 5.761 9.874 1.00 84.75 186 ASP A CA 1
ATOM 1519 C C 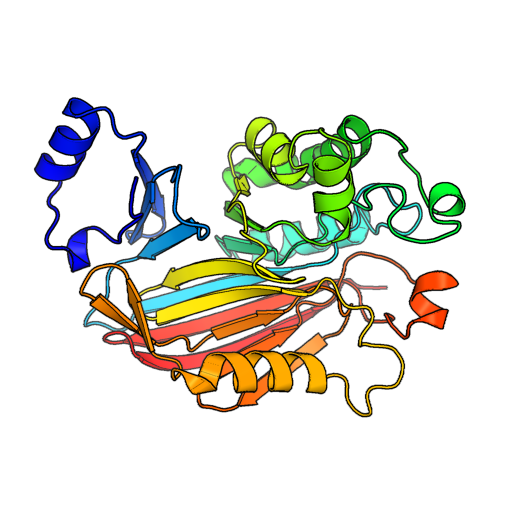. ASP A 1 186 ? 0.222 6.256 9.595 1.00 84.75 186 ASP A C 1
ATOM 1521 O O . ASP A 1 186 ? -0.001 7.362 9.108 1.00 84.75 186 ASP A O 1
ATOM 1525 N N . ILE A 1 187 ? -0.770 5.433 9.911 1.00 85.31 187 ILE A N 1
ATOM 1526 C CA . ILE A 1 187 ? -2.198 5.720 9.757 1.00 85.31 187 ILE A CA 1
ATOM 1527 C C . ILE A 1 187 ? -2.860 5.394 11.093 1.00 85.31 187 ILE A C 1
ATOM 1529 O O . ILE A 1 187 ? -2.679 4.305 11.623 1.00 85.31 187 ILE A O 1
ATOM 1533 N N . ILE A 1 188 ? -3.622 6.325 11.653 1.00 83.56 188 ILE A N 1
ATOM 1534 C CA . ILE A 1 188 ? -4.421 6.109 12.858 1.00 83.56 188 ILE A CA 1
ATOM 1535 C C . ILE A 1 188 ? -5.883 6.009 12.447 1.00 83.56 188 ILE A C 1
ATOM 1537 O O . ILE A 1 188 ? -6.446 6.946 11.884 1.00 83.56 188 ILE A O 1
ATOM 1541 N N . ILE A 1 189 ? -6.480 4.858 12.726 1.00 82.88 189 ILE A N 1
ATOM 1542 C CA . ILE A 1 189 ? -7.843 4.490 12.354 1.00 82.88 189 ILE A CA 1
ATOM 1543 C C . ILE A 1 189 ? -8.582 4.185 13.651 1.00 82.88 189 ILE A C 1
ATOM 1545 O O . ILE A 1 189 ? -8.212 3.246 14.349 1.00 82.88 189 ILE A O 1
ATOM 1549 N N . GLU A 1 190 ? -9.590 4.984 14.001 1.00 80.31 190 GLU A N 1
ATOM 1550 C CA . GLU A 1 190 ? -10.406 4.778 15.207 1.00 80.31 190 GLU A CA 1
ATOM 1551 C C . GLU A 1 190 ? -9.579 4.664 16.508 1.00 80.31 190 GLU A C 1
ATOM 1553 O O . GLU A 1 190 ? -9.932 3.924 17.424 1.00 80.31 190 GLU A O 1
ATOM 1558 N N . GLY A 1 191 ? -8.447 5.374 16.599 1.00 77.88 191 GLY A N 1
ATOM 1559 C CA . GLY A 1 191 ? -7.506 5.301 17.729 1.00 77.88 191 GLY A CA 1
ATOM 1560 C C . GLY A 1 191 ? -6.497 4.138 17.674 1.00 77.88 191 GLY A C 1
ATOM 1561 O O . GLY A 1 191 ? -5.603 4.061 18.518 1.00 77.88 191 GLY A O 1
ATOM 1562 N N . VAL A 1 192 ? -6.583 3.264 16.668 1.00 85.75 192 VAL A N 1
ATOM 1563 C CA . VAL A 1 192 ? -5.633 2.174 16.409 1.00 85.75 192 VAL A CA 1
ATOM 1564 C C . VAL A 1 192 ? -4.574 2.630 15.413 1.00 85.75 192 VAL A C 1
ATOM 1566 O O . VAL A 1 192 ? -4.895 3.131 14.337 1.00 85.75 192 VAL A O 1
ATOM 1569 N N . MET A 1 193 ? -3.296 2.425 15.730 1.00 88.75 193 MET A N 1
ATOM 1570 C CA . MET A 1 193 ? -2.209 2.772 14.819 1.00 88.75 193 MET A CA 1
ATOM 1571 C C . MET A 1 193 ? -1.855 1.594 13.900 1.00 88.75 193 MET A C 1
ATOM 1573 O O . MET A 1 193 ? -1.528 0.490 14.351 1.00 88.75 193 MET A O 1
ATOM 1577 N N . LYS A 1 194 ? -1.881 1.875 12.598 1.00 92.75 194 LYS A N 1
ATOM 1578 C CA . LYS A 1 194 ? -1.347 1.063 11.511 1.00 92.75 194 LYS A CA 1
ATOM 1579 C C . LYS A 1 194 ? -0.064 1.677 10.992 1.00 92.75 194 LYS A C 1
ATOM 1581 O O . LYS A 1 194 ? -0.033 2.851 10.640 1.00 92.75 194 LYS A O 1
ATOM 1586 N N . ARG A 1 195 ? 0.972 0.858 10.878 1.00 92.00 195 ARG A N 1
ATOM 1587 C CA . ARG A 1 195 ? 2.225 1.233 10.238 1.00 92.00 195 ARG A CA 1
ATOM 1588 C C . ARG A 1 195 ? 2.370 0.512 8.906 1.00 92.00 195 ARG A C 1
ATOM 1590 O O . ARG A 1 195 ? 2.115 -0.683 8.814 1.00 92.00 195 ARG A O 1
ATOM 1597 N N . MET A 1 196 ? 2.788 1.240 7.883 1.00 93.38 196 MET A N 1
ATOM 1598 C CA . MET A 1 196 ? 3.283 0.696 6.624 1.00 93.38 196 MET A CA 1
ATOM 1599 C C . MET A 1 196 ? 4.793 0.865 6.604 1.00 93.38 196 MET A C 1
ATOM 1601 O O . MET A 1 196 ? 5.285 1.941 6.955 1.00 93.38 196 MET A O 1
ATOM 1605 N N . ILE A 1 197 ? 5.517 -0.175 6.205 1.00 91.94 197 ILE A N 1
ATOM 1606 C CA . ILE A 1 197 ? 6.960 -0.098 5.995 1.00 91.94 197 ILE A CA 1
ATOM 1607 C C . ILE A 1 197 ? 7.368 -0.691 4.655 1.00 91.94 197 ILE A C 1
ATOM 1609 O O . ILE A 1 197 ? 6.777 -1.665 4.187 1.00 91.94 197 ILE A O 1
ATOM 1613 N N . HIS A 1 198 ? 8.450 -0.143 4.119 1.00 92.38 198 HIS A N 1
ATOM 1614 C CA . HIS A 1 198 ? 9.192 -0.711 3.011 1.00 92.38 198 HIS A CA 1
ATOM 1615 C C . HIS A 1 198 ? 10.680 -0.811 3.386 1.00 92.38 198 HIS A C 1
ATOM 1617 O O . HIS A 1 198 ? 11.398 0.198 3.394 1.00 92.38 198 HIS A O 1
ATOM 1623 N N . PRO A 1 199 ? 11.161 -1.999 3.784 1.00 87.81 199 PRO A N 1
ATOM 1624 C CA . PRO A 1 199 ? 12.575 -2.210 4.071 1.00 87.81 199 PRO A CA 1
ATOM 1625 C C . PRO A 1 199 ? 13.452 -2.036 2.821 1.00 87.81 199 PRO A C 1
ATOM 1627 O O . PRO A 1 199 ? 13.080 -2.453 1.738 1.00 87.81 199 PRO A O 1
ATOM 1630 N N . TRP A 1 200 ? 14.658 -1.481 2.970 1.00 76.88 200 TRP A N 1
ATOM 1631 C CA . TRP A 1 200 ? 15.657 -1.356 1.887 1.00 76.88 200 TRP A CA 1
ATOM 1632 C C . TRP A 1 200 ? 16.456 -2.640 1.648 1.00 76.88 200 TRP A C 1
ATOM 1634 O O . TRP A 1 200 ? 17.276 -2.733 0.733 1.00 76.88 200 TRP A O 1
ATOM 1644 N N . SER A 1 201 ? 16.356 -3.569 2.596 1.00 67.00 201 SER A N 1
ATOM 1645 C CA . SER A 1 201 ? 17.264 -4.692 2.721 1.00 67.00 201 SER A CA 1
ATOM 1646 C C . SER A 1 201 ? 16.778 -5.882 1.912 1.00 67.00 201 SER A C 1
ATOM 1648 O O . SER A 1 201 ? 15.742 -6.462 2.226 1.00 67.00 201 SER A O 1
ATOM 1650 N N . ASN A 1 202 ? 17.670 -6.348 1.033 1.00 51.25 202 ASN A N 1
ATOM 1651 C CA . ASN A 1 202 ? 17.703 -7.676 0.408 1.00 51.25 202 ASN A CA 1
ATOM 1652 C C . ASN A 1 202 ? 17.762 -8.848 1.420 1.00 51.25 202 ASN A C 1
ATOM 1654 O O . ASN A 1 202 ? 18.212 -9.941 1.064 1.00 51.25 202 ASN A O 1
ATOM 1658 N N . SER A 1 203 ? 17.378 -8.650 2.685 1.00 49.12 203 SER A N 1
ATOM 1659 C CA . SER A 1 203 ? 17.403 -9.658 3.748 1.00 49.12 203 SER A CA 1
ATOM 1660 C C . SER A 1 203 ? 16.459 -10.831 3.491 1.00 49.12 203 SER A C 1
ATOM 1662 O O . SER A 1 203 ? 16.342 -11.684 4.350 1.00 49.12 203 SER A O 1
ATOM 1664 N N . SER A 1 204 ? 15.825 -10.937 2.324 1.00 48.62 204 SER A N 1
ATOM 1665 C CA . SER A 1 204 ? 15.267 -12.191 1.813 1.00 48.62 204 SER A CA 1
ATOM 1666 C C . SER A 1 204 ? 16.347 -13.230 1.462 1.00 48.62 204 SER A C 1
ATOM 1668 O O . SER A 1 204 ? 16.079 -14.428 1.536 1.00 48.62 204 SER A O 1
ATOM 1670 N N . ARG A 1 205 ? 17.594 -12.831 1.153 1.00 45.38 205 ARG A N 1
ATOM 1671 C CA . ARG A 1 205 ? 18.691 -13.793 0.937 1.00 45.38 205 ARG A CA 1
ATOM 1672 C C . ARG A 1 205 ? 19.218 -14.346 2.260 1.00 45.38 205 ARG A C 1
ATOM 1674 O O . ARG A 1 205 ? 19.805 -13.617 3.053 1.00 45.38 205 ARG A O 1
ATOM 1681 N N . GLY A 1 206 ? 19.069 -15.656 2.446 1.00 51.41 206 GLY A N 1
ATOM 1682 C CA . GLY A 1 206 ? 19.674 -16.396 3.557 1.00 51.41 206 GLY A CA 1
ATOM 1683 C C . GLY A 1 206 ? 18.937 -16.279 4.893 1.00 51.41 206 GLY A C 1
ATOM 1684 O O . GLY A 1 206 ? 19.445 -16.772 5.897 1.00 51.41 206 GLY A O 1
ATOM 1685 N N . VAL A 1 207 ? 17.750 -15.663 4.931 1.00 64.25 207 VAL A N 1
ATOM 1686 C CA . VAL A 1 207 ? 16.880 -15.759 6.110 1.00 64.25 207 VAL A CA 1
ATOM 1687 C C . VAL A 1 207 ? 16.129 -17.078 6.101 1.00 64.25 207 VAL A C 1
ATOM 1689 O O . VAL A 1 207 ? 15.593 -17.509 5.085 1.00 64.25 207 VAL A O 1
ATOM 1692 N N . TYR A 1 208 ? 16.076 -17.706 7.270 1.00 70.50 208 TYR A N 1
ATOM 1693 C CA . TYR A 1 208 ? 15.466 -19.020 7.452 1.00 70.50 208 TYR A CA 1
ATOM 1694 C C . TYR A 1 208 ? 13.939 -19.017 7.246 1.00 70.50 208 TYR A C 1
ATOM 1696 O O . TYR A 1 208 ? 13.354 -20.048 6.931 1.00 70.50 208 TYR A O 1
ATOM 1704 N N . ALA A 1 209 ? 13.278 -17.865 7.418 1.00 82.69 209 ALA A N 1
ATOM 1705 C CA . ALA A 1 209 ? 11.826 -17.744 7.322 1.00 82.69 209 ALA A CA 1
ATOM 1706 C C . ALA A 1 209 ? 11.388 -16.400 6.723 1.00 82.69 209 ALA A C 1
ATOM 1708 O O . ALA A 1 209 ? 11.936 -15.352 7.067 1.00 82.69 209 ALA A O 1
ATOM 1709 N N . LYS A 1 210 ? 10.326 -16.425 5.904 1.00 81.00 210 LYS A N 1
ATOM 1710 C CA . LYS A 1 210 ? 9.713 -15.230 5.287 1.00 81.00 210 LYS A CA 1
ATOM 1711 C C . LYS A 1 210 ? 9.206 -14.208 6.319 1.00 81.00 210 LYS A C 1
ATOM 1713 O O . LYS A 1 210 ? 9.259 -13.011 6.066 1.00 81.00 210 LYS A O 1
ATOM 1718 N N . SER A 1 211 ? 8.780 -14.660 7.504 1.00 87.00 211 SER A N 1
ATOM 1719 C CA . SER A 1 211 ? 8.317 -13.791 8.603 1.00 87.00 211 SER A CA 1
ATOM 1720 C C . SER A 1 211 ? 9.447 -13.070 9.337 1.00 87.00 211 SER A C 1
ATOM 1722 O O . SER A 1 211 ? 9.190 -12.112 10.070 1.00 87.00 211 SER A O 1
ATOM 1724 N N . TYR A 1 212 ? 10.686 -13.555 9.208 1.00 87.44 212 TYR A N 1
ATOM 1725 C CA . TYR A 1 212 ? 11.800 -13.134 10.052 1.00 87.44 212 TYR A CA 1
ATOM 1726 C C . TYR A 1 212 ? 12.090 -11.627 9.974 1.00 87.44 212 TYR A C 1
ATOM 1728 O O . TYR A 1 212 ? 12.226 -11.010 11.032 1.00 87.44 212 TYR A O 1
ATOM 1736 N N . PRO A 1 213 ? 12.115 -10.979 8.791 1.00 85.62 213 PRO A N 1
ATOM 1737 C CA . PRO A 1 213 ? 12.378 -9.543 8.725 1.00 85.62 213 PRO A CA 1
ATOM 1738 C C . PRO A 1 213 ? 11.343 -8.705 9.484 1.00 85.62 213 PRO A C 1
ATOM 1740 O O . PRO A 1 213 ? 11.705 -7.792 10.226 1.00 85.62 213 PRO A O 1
ATOM 1743 N N . SER A 1 214 ? 10.065 -9.064 9.377 1.00 89.19 214 SER A N 1
ATOM 1744 C CA . SER A 1 214 ? 8.965 -8.386 10.067 1.00 89.19 214 SER A CA 1
ATOM 1745 C C . SER A 1 214 ? 9.030 -8.588 11.585 1.00 89.19 214 SER A C 1
ATOM 1747 O O . SER A 1 214 ? 8.771 -7.660 12.351 1.00 89.19 214 SER A O 1
ATOM 1749 N N . GLN A 1 215 ? 9.462 -9.768 12.043 1.00 88.50 215 GLN A N 1
ATOM 1750 C CA . GLN A 1 215 ? 9.718 -10.037 13.463 1.00 88.50 215 GLN A CA 1
ATOM 1751 C C . GLN A 1 215 ? 10.907 -9.235 14.007 1.00 88.50 215 GLN A C 1
ATOM 1753 O O . GLN A 1 215 ? 10.833 -8.741 15.130 1.00 88.50 215 GLN A O 1
ATOM 1758 N N . ILE A 1 216 ? 11.986 -9.083 13.229 1.00 85.19 216 ILE A N 1
ATOM 1759 C CA . ILE A 1 216 ? 13.145 -8.260 13.608 1.00 85.19 216 ILE A CA 1
ATOM 1760 C C . ILE A 1 216 ? 12.768 -6.784 13.673 1.00 85.19 216 ILE A C 1
ATOM 1762 O O . ILE A 1 216 ? 13.086 -6.127 14.662 1.00 85.19 216 ILE A O 1
ATOM 1766 N N . TYR A 1 217 ? 12.035 -6.280 12.676 1.00 86.50 217 TYR A N 1
ATOM 1767 C CA . TYR A 1 217 ? 11.522 -4.913 12.709 1.00 86.50 217 TYR A CA 1
ATOM 1768 C C . TYR A 1 217 ? 10.712 -4.667 13.985 1.00 86.50 217 TYR A C 1
ATOM 1770 O O . TYR A 1 217 ? 10.979 -3.716 14.719 1.00 86.50 217 TYR A O 1
ATOM 1778 N N . LEU A 1 218 ? 9.768 -5.563 14.290 1.00 86.44 218 LEU A N 1
ATOM 1779 C CA . LEU A 1 218 ? 8.975 -5.457 15.507 1.00 86.44 218 LEU A CA 1
ATOM 1780 C C . LEU A 1 218 ? 9.838 -5.555 16.762 1.00 86.44 218 LEU A C 1
ATOM 1782 O O . LEU A 1 218 ? 9.644 -4.742 17.650 1.00 86.44 218 LEU A O 1
ATOM 1786 N N . ARG A 1 219 ? 10.816 -6.463 16.843 1.00 83.38 219 ARG A N 1
ATOM 1787 C CA . ARG A 1 219 ? 11.722 -6.560 18.001 1.00 83.38 219 ARG A CA 1
ATOM 1788 C C . ARG A 1 219 ? 12.454 -5.242 18.268 1.00 83.38 219 ARG A C 1
ATOM 1790 O O . ARG A 1 219 ? 12.464 -4.797 19.409 1.00 83.38 219 ARG A O 1
ATOM 1797 N N . ASN A 1 220 ? 12.988 -4.608 17.226 1.00 78.94 220 ASN A N 1
ATOM 1798 C CA . ASN A 1 220 ? 13.710 -3.339 17.346 1.00 78.94 220 ASN A CA 1
ATOM 1799 C C . ASN A 1 220 ? 12.777 -2.195 17.762 1.00 78.94 220 ASN A C 1
ATOM 1801 O O . ASN A 1 220 ? 13.121 -1.368 18.598 1.00 78.94 220 ASN A O 1
ATOM 1805 N N . VAL A 1 221 ? 11.563 -2.156 17.208 1.00 74.25 221 VAL A N 1
ATOM 1806 C CA . VAL A 1 221 ? 10.546 -1.179 17.620 1.00 74.25 221 VAL A CA 1
ATOM 1807 C C . VAL A 1 221 ? 10.100 -1.418 19.069 1.00 74.25 221 VAL A C 1
ATOM 1809 O O . VAL A 1 221 ? 9.872 -0.468 19.814 1.00 74.25 221 VAL A O 1
ATOM 1812 N N . MET A 1 222 ? 10.006 -2.683 19.476 1.00 67.88 222 MET A N 1
ATOM 1813 C CA . MET A 1 222 ? 9.531 -3.112 20.789 1.00 67.88 222 MET A CA 1
ATOM 1814 C C . MET A 1 222 ? 10.496 -2.825 21.936 1.00 67.88 222 MET A C 1
ATOM 1816 O O . MET A 1 222 ? 10.035 -2.844 23.075 1.00 67.88 222 MET A O 1
ATOM 1820 N N . GLU A 1 223 ? 11.766 -2.489 21.685 1.00 59.84 223 GLU A N 1
ATOM 1821 C CA . GLU A 1 223 ? 12.656 -1.967 22.737 1.00 59.84 223 GLU A CA 1
ATOM 1822 C C . GLU A 1 223 ? 12.040 -0.744 23.448 1.00 59.84 223 GLU A C 1
ATOM 1824 O O . GLU A 1 223 ? 12.274 -0.543 24.636 1.00 59.84 223 GLU A O 1
ATOM 1829 N N . ASN A 1 224 ? 11.160 0.001 22.760 1.00 55.12 224 ASN A N 1
ATOM 1830 C CA . ASN A 1 224 ? 10.391 1.127 23.307 1.00 55.12 224 ASN A CA 1
ATOM 1831 C C . ASN A 1 224 ? 8.877 0.831 23.463 1.00 55.12 224 ASN A C 1
ATOM 1833 O O . ASN A 1 224 ? 8.091 1.724 23.784 1.00 55.12 224 ASN A O 1
ATOM 1837 N N . GLY A 1 225 ? 8.457 -0.421 23.246 1.00 66.12 225 GLY A N 1
ATOM 1838 C CA . GLY A 1 225 ? 7.060 -0.868 23.223 1.00 66.12 225 GLY A CA 1
ATOM 1839 C C . GLY A 1 225 ? 6.297 -0.552 21.923 1.00 66.12 225 GLY A C 1
ATOM 1840 O O . GLY A 1 225 ? 6.756 0.179 21.054 1.00 66.12 225 GLY A O 1
ATOM 1841 N N . THR A 1 226 ? 5.073 -1.086 21.787 1.00 77.75 226 THR A N 1
ATOM 1842 C CA . THR A 1 226 ? 4.148 -0.740 20.677 1.00 77.75 226 THR A CA 1
ATOM 1843 C C . THR A 1 226 ? 3.441 0.604 20.878 1.00 77.75 226 THR A C 1
ATOM 1845 O O . THR A 1 226 ? 2.581 0.973 20.078 1.00 77.75 226 THR A O 1
ATOM 1848 N N . GLN A 1 227 ? 3.749 1.321 21.958 1.00 81.94 227 GLN A N 1
ATOM 1849 C CA . GLN A 1 227 ? 3.105 2.578 22.306 1.00 81.94 227 GLN A CA 1
ATOM 1850 C C . GLN A 1 227 ? 3.876 3.745 21.691 1.00 81.94 227 GLN A C 1
ATOM 1852 O O . GLN A 1 227 ? 5.041 3.963 22.002 1.00 81.94 227 GLN A O 1
ATOM 1857 N N . PHE A 1 228 ? 3.198 4.545 20.882 1.00 77.31 228 PHE A N 1
ATOM 1858 C CA . PHE A 1 228 ? 3.750 5.746 20.276 1.00 77.31 228 PHE A CA 1
ATOM 1859 C C . PHE A 1 228 ? 3.075 6.966 20.877 1.00 77.31 228 PHE A C 1
ATOM 1861 O O . PHE A 1 228 ? 1.845 7.065 20.891 1.00 77.31 228 PHE A O 1
ATOM 1868 N N . GLU A 1 229 ? 3.880 7.902 21.375 1.00 72.31 229 GLU A N 1
ATOM 1869 C CA . GLU A 1 229 ? 3.369 9.197 21.791 1.00 72.31 229 GLU A CA 1
ATOM 1870 C C . GLU A 1 229 ? 3.385 10.162 20.608 1.00 72.31 229 GLU A C 1
ATOM 1872 O O . GLU A 1 229 ? 4.428 10.622 20.149 1.00 72.31 229 GLU A O 1
ATOM 1877 N N . ILE A 1 230 ? 2.198 10.483 20.112 1.00 69.38 230 ILE A N 1
ATOM 1878 C CA . ILE A 1 230 ? 2.000 11.456 19.047 1.00 69.38 230 ILE A CA 1
ATOM 1879 C C . ILE A 1 230 ? 1.374 12.668 19.725 1.00 69.38 230 ILE A C 1
ATOM 1881 O O . ILE A 1 230 ? 0.156 12.800 19.849 1.00 69.38 230 ILE A O 1
ATOM 1885 N N . LYS A 1 231 ? 2.280 13.538 20.191 1.00 63.06 231 LYS A N 1
ATOM 1886 C CA . LYS A 1 231 ? 2.025 14.845 20.809 1.00 63.06 231 LYS A CA 1
ATOM 1887 C C . LYS A 1 231 ? 1.095 14.799 22.026 1.00 63.06 231 LYS A C 1
ATOM 1889 O O . LYS A 1 231 ? -0.031 15.306 22.008 1.00 63.06 231 LYS A O 1
ATOM 1894 N N . GLY A 1 232 ? 1.583 14.161 23.084 1.00 65.62 232 GLY A N 1
ATOM 1895 C CA . GLY A 1 232 ? 0.872 14.022 24.353 1.00 65.62 232 GLY A CA 1
ATOM 1896 C C . GLY A 1 232 ? -0.236 12.967 24.342 1.00 65.62 232 GLY A C 1
ATOM 1897 O O . GLY A 1 232 ? -0.914 12.784 25.351 1.00 65.62 232 GLY A O 1
ATOM 1898 N N . LYS A 1 233 ? -0.439 12.261 23.223 1.00 70.38 233 LYS A N 1
ATOM 1899 C CA . LYS A 1 233 ? -1.393 11.155 23.107 1.00 70.38 233 LYS A CA 1
ATOM 1900 C C . LYS A 1 233 ? -0.700 9.857 22.802 1.00 70.38 233 LYS A C 1
ATOM 1902 O O . LYS A 1 233 ? 0.132 9.794 21.905 1.00 70.38 233 LYS A O 1
ATOM 1907 N N . LYS A 1 234 ? -1.115 8.823 23.519 1.00 76.06 234 LYS A N 1
ATOM 1908 C CA . LYS A 1 234 ? -0.606 7.469 23.371 1.00 76.06 234 LYS A CA 1
ATOM 1909 C C . LYS A 1 234 ? -1.486 6.709 22.390 1.00 76.06 234 LYS A C 1
ATOM 1911 O O . LYS A 1 234 ? -2.686 6.585 22.618 1.00 76.06 234 LYS A O 1
ATOM 1916 N N . TYR A 1 235 ? -0.866 6.197 21.339 1.00 81.56 235 TYR A N 1
ATOM 1917 C CA . TYR A 1 235 ? -1.469 5.265 20.396 1.00 81.56 235 TYR A CA 1
ATOM 1918 C C . TYR A 1 235 ? -0.718 3.949 20.468 1.00 81.56 235 TYR A C 1
ATOM 1920 O O . TYR A 1 235 ? 0.486 3.931 20.718 1.00 81.56 235 TYR A O 1
ATOM 1928 N N . PHE A 1 236 ? -1.415 2.850 20.223 1.00 84.31 236 PHE A N 1
ATOM 1929 C CA . PHE A 1 236 ? -0.787 1.542 20.150 1.00 84.31 236 PHE A CA 1
ATOM 1930 C C . PHE A 1 236 ? -0.751 1.080 18.703 1.00 84.31 236 PHE A C 1
ATOM 1932 O O . PHE A 1 236 ? -1.791 0.987 18.046 1.00 84.31 236 PHE A O 1
ATOM 1939 N N . MET A 1 237 ? 0.447 0.773 18.213 1.00 89.81 237 MET A N 1
ATOM 1940 C CA . MET A 1 237 ? 0.610 0.080 16.945 1.00 89.81 237 MET A CA 1
ATOM 1941 C C . MET A 1 237 ? 0.080 -1.340 17.113 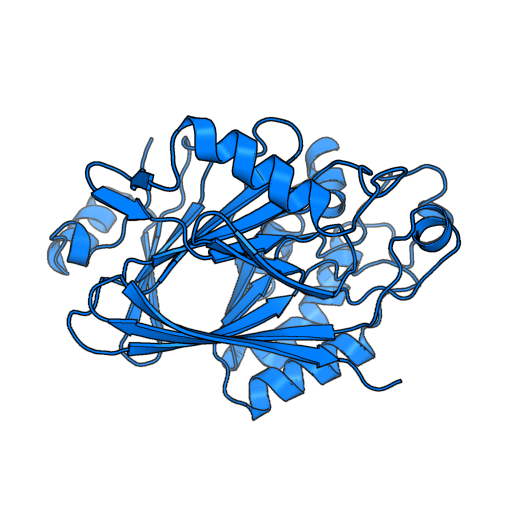1.00 89.81 237 MET A C 1
ATOM 1943 O O . MET A 1 237 ? 0.598 -2.121 17.913 1.00 89.81 237 MET A O 1
ATOM 1947 N N . ARG A 1 238 ? -0.989 -1.651 16.384 1.00 94.00 238 ARG A N 1
ATOM 1948 C CA . ARG A 1 238 ? -1.624 -2.978 16.369 1.00 94.00 238 ARG A CA 1
ATOM 1949 C C . ARG A 1 238 ? -1.666 -3.587 14.978 1.00 94.00 238 ARG A C 1
ATOM 1951 O O . ARG A 1 238 ? -2.007 -4.756 14.852 1.00 94.00 238 ARG A O 1
ATOM 1958 N N . LEU A 1 239 ? -1.293 -2.819 13.958 1.00 95.50 239 LEU A N 1
ATOM 1959 C CA . LEU A 1 239 ? -1.306 -3.236 12.564 1.00 95.50 239 LEU A CA 1
ATOM 1960 C C . LEU A 1 239 ? 0.027 -2.858 11.910 1.00 95.50 239 LEU A C 1
ATOM 1962 O O . LEU A 1 239 ? 0.475 -1.716 12.036 1.00 95.50 239 LEU A O 1
ATOM 1966 N N . LEU A 1 240 ? 0.647 -3.802 11.210 1.00 95.44 240 LEU A N 1
ATOM 1967 C CA . LEU A 1 240 ? 1.876 -3.605 10.449 1.00 95.44 240 LEU A CA 1
ATOM 1968 C C . LEU A 1 240 ? 1.721 -4.213 9.052 1.00 95.44 240 LEU A C 1
ATOM 1970 O O . LEU A 1 240 ? 1.564 -5.419 8.922 1.00 95.44 240 LEU A O 1
ATOM 1974 N N . GLN A 1 241 ? 1.831 -3.385 8.019 1.00 96.44 241 GLN A N 1
ATOM 1975 C CA . GLN A 1 241 ? 1.911 -3.819 6.626 1.00 96.44 241 GLN A CA 1
ATOM 1976 C C . GLN A 1 241 ? 3.355 -3.684 6.139 1.00 96.44 241 GLN A C 1
ATOM 1978 O O . GLN A 1 241 ? 3.962 -2.621 6.298 1.00 96.44 241 GLN A O 1
ATOM 1983 N N . VAL A 1 242 ? 3.896 -4.746 5.545 1.00 94.94 242 VAL A N 1
ATOM 1984 C CA . VAL A 1 242 ? 5.298 -4.828 5.114 1.00 94.94 242 VAL A CA 1
ATOM 1985 C C . VAL A 1 242 ? 5.366 -5.132 3.619 1.00 94.94 242 VAL A C 1
ATOM 1987 O O . VAL A 1 242 ? 4.905 -6.186 3.186 1.00 94.94 242 VAL A O 1
ATOM 1990 N N . GLY A 1 243 ? 5.939 -4.205 2.849 1.00 93.88 243 GLY A N 1
ATOM 1991 C CA . GLY A 1 243 ? 6.245 -4.390 1.428 1.00 93.88 243 GLY A CA 1
ATOM 1992 C C . GLY A 1 243 ? 7.562 -5.131 1.182 1.00 93.88 243 GLY A C 1
ATOM 1993 O O . GLY A 1 243 ? 8.082 -5.799 2.076 1.00 93.88 243 GLY A O 1
ATOM 1994 N N . HIS A 1 244 ? 8.127 -4.972 -0.016 1.00 92.75 244 HIS A N 1
ATOM 1995 C CA . HIS A 1 244 ? 9.458 -5.414 -0.457 1.00 92.75 244 HIS A CA 1
ATOM 1996 C C . HIS A 1 244 ? 9.607 -6.915 -0.737 1.00 92.75 244 HIS A C 1
ATOM 1998 O O . HIS A 1 244 ? 10.389 -7.327 -1.592 1.00 92.75 244 HIS A O 1
ATOM 2004 N N . TYR A 1 245 ? 8.891 -7.772 -0.007 1.00 90.00 245 TYR A N 1
ATOM 2005 C CA . TYR A 1 245 ? 9.169 -9.213 -0.013 1.00 90.00 245 TYR A CA 1
ATOM 2006 C C . TYR A 1 245 ? 8.392 -10.032 -1.047 1.00 90.00 245 TYR A C 1
ATOM 2008 O O . TYR A 1 245 ? 8.667 -11.224 -1.150 1.00 90.00 245 TYR A O 1
ATOM 2016 N N . HIS A 1 246 ? 7.434 -9.447 -1.781 1.00 91.44 246 HIS A N 1
ATOM 2017 C CA . HIS A 1 246 ? 6.648 -10.131 -2.833 1.00 91.44 246 HIS A CA 1
ATOM 2018 C C . HIS A 1 246 ? 5.994 -11.426 -2.329 1.00 91.44 246 HIS A C 1
ATOM 2020 O O . HIS A 1 246 ? 5.955 -12.447 -3.009 1.00 91.44 246 HIS A O 1
ATOM 2026 N N . THR A 1 247 ? 5.538 -11.412 -1.078 1.00 88.31 247 THR A N 1
ATOM 2027 C CA . THR A 1 247 ? 4.984 -12.584 -0.394 1.00 88.31 247 THR A CA 1
ATOM 2028 C C . THR A 1 247 ? 3.610 -12.265 0.159 1.00 88.31 247 THR A C 1
ATOM 2030 O O . THR A 1 247 ? 3.311 -11.117 0.486 1.00 88.31 247 THR A O 1
ATOM 2033 N N . ASP A 1 248 ? 2.779 -13.291 0.295 1.00 90.50 248 ASP A N 1
ATOM 2034 C CA . ASP A 1 248 ? 1.586 -13.237 1.116 1.00 90.50 248 ASP A CA 1
ATOM 2035 C C . ASP A 1 248 ? 1.933 -13.711 2.531 1.00 90.50 248 ASP A C 1
ATOM 2037 O O . ASP A 1 248 ? 2.517 -14.771 2.743 1.00 90.50 248 ASP A O 1
ATOM 2041 N N . MET A 1 249 ? 1.604 -12.911 3.540 1.00 92.56 249 MET A N 1
ATOM 2042 C CA . MET A 1 249 ? 1.711 -13.341 4.933 1.00 92.56 249 MET A CA 1
ATOM 2043 C C . MET A 1 249 ? 0.604 -12.704 5.753 1.00 92.56 249 MET A C 1
ATOM 2045 O O . MET A 1 249 ? 0.267 -11.538 5.547 1.00 92.56 249 MET A O 1
ATOM 2049 N N . LEU A 1 250 ? 0.084 -13.471 6.708 1.00 96.00 250 LEU A N 1
ATOM 2050 C CA . LEU A 1 250 ? -0.705 -12.975 7.824 1.00 96.00 250 LEU A CA 1
ATOM 2051 C C . LEU A 1 250 ? -0.280 -13.717 9.087 1.00 96.00 250 LEU A C 1
ATOM 2053 O O . LEU A 1 250 ? -0.356 -14.942 9.147 1.00 96.00 250 LEU A O 1
ATOM 2057 N N . PHE A 1 251 ? 0.166 -12.979 10.096 1.00 95.50 251 PHE A N 1
ATOM 2058 C CA . PHE A 1 251 ? 0.455 -13.533 11.414 1.00 95.50 251 PHE A CA 1
ATOM 2059 C C . PHE A 1 251 ? 0.305 -12.461 12.491 1.00 95.50 251 PHE A C 1
ATOM 2061 O O . PHE A 1 251 ? 0.208 -11.272 12.194 1.00 95.50 251 PHE A O 1
ATOM 2068 N N . GLN A 1 252 ? 0.299 -12.879 13.754 1.00 93.44 252 GLN A N 1
ATOM 2069 C CA . GLN A 1 252 ? 0.269 -11.965 14.887 1.00 93.44 252 GLN A CA 1
ATOM 2070 C C . GLN A 1 252 ? 1.475 -12.210 15.790 1.00 93.44 252 GLN A C 1
ATOM 2072 O O . GLN A 1 252 ? 1.808 -13.349 16.109 1.00 93.44 252 GLN A O 1
ATOM 2077 N N . THR A 1 253 ? 2.135 -11.136 16.216 1.00 90.06 253 THR A N 1
ATOM 2078 C CA . THR A 1 253 ? 3.195 -11.187 17.231 1.00 90.06 253 THR A CA 1
ATOM 2079 C C . THR A 1 253 ? 3.214 -9.884 18.019 1.00 90.06 253 THR A C 1
ATOM 2081 O O . THR A 1 253 ? 2.901 -8.831 17.472 1.00 90.06 253 THR A O 1
ATOM 2084 N N . PHE A 1 254 ? 3.544 -9.930 19.312 1.00 86.31 254 PHE A N 1
ATOM 2085 C CA . PHE A 1 254 ? 3.516 -8.758 20.208 1.00 86.31 254 PHE A CA 1
ATOM 2086 C C . PHE A 1 254 ? 2.169 -7.999 20.230 1.00 86.31 254 PHE A C 1
ATOM 2088 O O . PHE A 1 254 ? 2.131 -6.793 20.469 1.00 86.31 254 PHE A O 1
ATOM 2095 N N . GLY A 1 255 ? 1.058 -8.690 19.946 1.00 88.88 255 GLY A N 1
ATOM 2096 C CA . GLY A 1 255 ? -0.262 -8.064 19.806 1.00 88.88 255 GLY A CA 1
ATOM 2097 C C . GLY A 1 255 ? -0.421 -7.197 18.549 1.00 88.88 255 GLY A C 1
ATOM 2098 O O . GLY A 1 255 ? -1.346 -6.393 18.485 1.00 88.88 255 GLY A O 1
ATOM 2099 N N . VAL A 1 25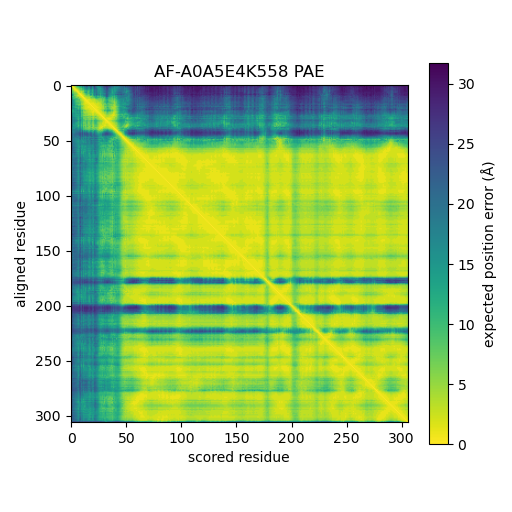6 ? 0.469 -7.339 17.561 1.00 93.25 256 VAL A N 1
ATOM 2100 C CA . VAL A 1 256 ? 0.432 -6.649 16.265 1.00 93.25 256 VAL A CA 1
ATOM 2101 C C . VAL A 1 256 ? 0.063 -7.649 15.176 1.00 93.25 256 VAL A C 1
ATOM 2103 O O . VAL A 1 256 ? 0.741 -8.667 15.033 1.00 93.25 256 VAL A O 1
ATOM 2106 N N . HIS A 1 257 ? -0.986 -7.363 14.406 1.00 96.44 257 HIS A N 1
ATOM 2107 C CA . HIS A 1 257 ? -1.291 -8.093 13.178 1.00 96.44 257 HIS A CA 1
ATOM 2108 C C . HIS A 1 257 ? -0.350 -7.624 12.072 1.00 96.44 257 HIS A C 1
ATOM 2110 O O . HIS A 1 257 ? -0.236 -6.423 11.818 1.00 96.44 257 HIS A O 1
ATOM 2116 N N . VAL A 1 258 ? 0.334 -8.571 11.441 1.00 96.56 258 VAL A N 1
ATOM 2117 C CA . VAL A 1 258 ? 1.331 -8.321 10.404 1.00 96.56 258 VAL A CA 1
ATOM 2118 C C . VAL A 1 258 ? 0.837 -8.879 9.083 1.00 96.56 258 VAL A C 1
ATOM 2120 O O . VAL A 1 258 ? 0.480 -10.056 9.014 1.00 96.56 258 VAL A O 1
ATOM 2123 N N . THR A 1 259 ? 0.872 -8.055 8.039 1.00 97.50 259 THR A N 1
ATOM 2124 C CA . THR A 1 259 ? 0.493 -8.427 6.677 1.00 97.50 259 THR A CA 1
ATOM 2125 C C . THR A 1 259 ? 1.616 -8.168 5.682 1.00 97.50 259 THR A C 1
ATOM 2127 O O . THR A 1 259 ? 2.288 -7.136 5.733 1.00 97.50 259 THR A O 1
ATOM 2130 N N . HIS A 1 260 ? 1.812 -9.105 4.753 1.00 95.69 260 HIS A N 1
ATOM 2131 C CA . HIS A 1 260 ? 2.549 -8.857 3.512 1.00 95.69 260 HIS A CA 1
ATOM 2132 C C . HIS A 1 260 ? 1.540 -8.877 2.353 1.00 95.69 260 HIS A C 1
ATOM 2134 O O . HIS A 1 260 ? 0.799 -9.863 2.227 1.00 95.69 260 HIS A O 1
ATOM 2140 N N . PRO A 1 261 ? 1.453 -7.808 1.544 1.00 94.81 261 PRO A N 1
ATOM 2141 C CA . PRO A 1 261 ? 0.352 -7.609 0.613 1.00 94.81 261 PRO A CA 1
ATOM 2142 C C . PRO A 1 261 ? 0.644 -8.090 -0.818 1.00 94.81 261 PRO A C 1
ATOM 2144 O O . PRO A 1 261 ? 0.049 -7.555 -1.744 1.00 94.81 261 PRO A O 1
ATOM 2147 N N . LEU A 1 262 ? 1.509 -9.097 -1.005 1.00 95.12 262 LEU A N 1
ATOM 2148 C CA . LEU A 1 262 ? 1.891 -9.621 -2.326 1.00 95.12 262 LEU A CA 1
ATOM 2149 C C . LEU A 1 262 ? 2.594 -8.557 -3.204 1.00 95.12 262 LEU A C 1
ATOM 2151 O O . LEU A 1 262 ? 3.202 -7.626 -2.672 1.00 95.12 262 LEU A O 1
ATOM 2155 N N . SER A 1 263 ? 2.590 -8.737 -4.530 1.00 95.94 263 SER A N 1
ATOM 2156 C CA . SER A 1 263 ? 3.110 -7.784 -5.521 1.00 95.94 263 SER A CA 1
ATOM 2157 C C . SER A 1 263 ? 2.276 -7.799 -6.811 1.00 95.94 263 SER A C 1
ATOM 2159 O O . SER A 1 263 ? 1.382 -8.628 -6.982 1.00 95.94 263 SER A O 1
ATOM 2161 N N . PHE A 1 264 ? 2.564 -6.891 -7.749 1.00 97.44 264 PHE A N 1
ATOM 2162 C CA . PHE A 1 264 ? 2.024 -6.923 -9.122 1.00 97.44 264 PHE A CA 1
ATOM 2163 C C . PHE A 1 264 ? 3.131 -7.089 -10.172 1.00 97.44 264 PHE A C 1
ATOM 2165 O O . PHE A 1 264 ? 2.946 -6.778 -11.352 1.00 97.44 264 PHE A O 1
ATOM 2172 N N . GLN A 1 265 ? 4.287 -7.605 -9.753 1.00 94.81 265 GLN A N 1
ATOM 2173 C CA . GLN A 1 265 ? 5.419 -7.892 -10.621 1.00 94.81 265 GLN A CA 1
ATOM 2174 C C . GLN A 1 265 ? 5.479 -9.392 -10.919 1.00 94.81 265 GLN A C 1
ATOM 2176 O O . GLN A 1 265 ? 5.476 -10.223 -10.015 1.00 94.81 265 GLN A O 1
ATOM 2181 N N . LYS A 1 266 ? 5.551 -9.756 -12.200 1.00 93.94 266 LYS A N 1
ATOM 2182 C CA . LYS A 1 266 ? 5.863 -11.132 -12.600 1.00 93.94 266 LYS A CA 1
ATOM 2183 C C . LYS A 1 266 ? 7.326 -11.467 -12.274 1.00 93.94 266 LYS A C 1
ATOM 2185 O O . LYS A 1 266 ? 8.172 -10.574 -12.359 1.00 93.94 266 LYS A O 1
ATOM 2190 N N . PRO A 1 267 ? 7.647 -12.734 -11.974 1.00 90.00 267 PRO A N 1
ATOM 2191 C CA . PRO A 1 267 ? 9.026 -13.137 -11.737 1.00 90.00 267 PRO A CA 1
ATOM 2192 C C . PRO A 1 267 ? 9.940 -12.862 -12.940 1.00 90.00 267 PRO A C 1
ATOM 2194 O O . PRO A 1 267 ? 9.510 -12.915 -14.094 1.00 90.00 267 PRO A O 1
ATOM 2197 N N . ASN A 1 268 ? 11.204 -12.561 -12.654 1.00 88.38 268 ASN A N 1
ATOM 2198 C CA . ASN A 1 268 ? 12.322 -12.573 -13.594 1.00 88.38 268 ASN A CA 1
ATOM 2199 C C . ASN A 1 268 ? 13.554 -13.197 -12.918 1.00 88.38 268 ASN A C 1
ATOM 2201 O O . ASN A 1 268 ? 13.552 -13.418 -11.707 1.00 88.38 268 ASN A O 1
ATOM 2205 N N . ASP A 1 269 ? 14.636 -13.398 -13.672 1.00 87.06 269 ASP A N 1
ATOM 2206 C CA . ASP A 1 269 ? 15.870 -14.019 -13.173 1.00 87.06 269 ASP A CA 1
ATOM 2207 C C . ASP A 1 269 ? 16.409 -13.359 -11.888 1.00 87.06 269 ASP A C 1
ATOM 2209 O O . ASP A 1 269 ? 16.967 -14.027 -11.011 1.00 87.06 269 ASP A O 1
ATOM 2213 N N . PHE A 1 270 ? 16.249 -12.036 -11.744 1.00 86.56 270 PHE A N 1
ATOM 2214 C CA . PHE A 1 270 ? 16.692 -11.320 -10.550 1.00 86.56 270 PHE A CA 1
ATOM 2215 C C . PHE A 1 270 ? 15.809 -11.629 -9.338 1.00 86.56 270 PHE A C 1
ATOM 2217 O O . PHE A 1 270 ? 16.342 -11.960 -8.274 1.00 86.56 270 PHE A O 1
ATOM 2224 N N . THR A 1 271 ? 14.483 -11.532 -9.474 1.00 86.25 271 THR A N 1
ATOM 2225 C CA . THR A 1 271 ? 13.549 -11.795 -8.370 1.00 86.25 271 THR A CA 1
ATOM 2226 C C . THR A 1 271 ? 13.579 -13.269 -7.967 1.00 86.25 271 THR A C 1
ATOM 2228 O O . THR A 1 271 ? 13.617 -13.576 -6.774 1.00 86.25 271 THR A O 1
ATOM 223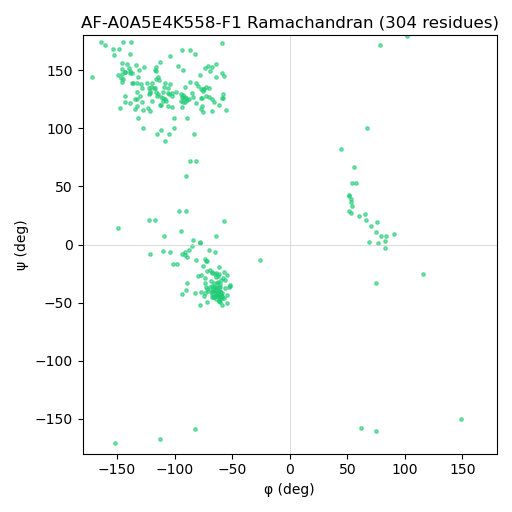1 N N . GLU A 1 272 ? 13.696 -14.182 -8.934 1.00 86.25 272 GLU A N 1
ATOM 2232 C CA . GLU A 1 272 ? 13.908 -15.617 -8.710 1.00 86.25 272 GLU A CA 1
ATOM 2233 C C . GLU A 1 272 ? 15.208 -15.874 -7.944 1.00 86.25 272 GLU A C 1
ATOM 2235 O O . GLU A 1 272 ? 15.195 -16.493 -6.878 1.00 86.25 272 GLU A O 1
ATOM 2240 N N . GLY A 1 273 ? 16.323 -15.285 -8.388 1.00 82.81 273 GLY A N 1
ATOM 2241 C CA . GLY A 1 273 ? 17.611 -15.365 -7.694 1.00 82.81 273 GLY A CA 1
ATOM 2242 C C . GLY A 1 273 ? 17.641 -14.687 -6.313 1.00 82.81 273 GLY A C 1
ATOM 2243 O O . GLY A 1 273 ? 18.655 -14.748 -5.602 1.00 82.81 273 GLY A O 1
ATOM 2244 N N . LYS A 1 274 ? 16.571 -13.991 -5.921 1.00 79.38 274 LYS A N 1
ATOM 2245 C CA . LYS A 1 274 ? 16.385 -13.358 -4.606 1.00 79.38 274 LYS A CA 1
ATOM 2246 C C . LYS A 1 274 ? 15.311 -14.047 -3.761 1.00 79.38 274 LYS A C 1
ATOM 2248 O O . LYS A 1 274 ? 15.158 -13.672 -2.602 1.00 79.38 274 LYS A O 1
ATOM 2253 N N . GLY A 1 275 ? 14.600 -15.038 -4.306 1.00 79.56 275 GLY A N 1
ATOM 2254 C CA . GLY A 1 275 ? 13.445 -15.655 -3.651 1.00 79.56 275 GLY A CA 1
ATOM 2255 C C . GLY A 1 275 ? 12.255 -14.701 -3.486 1.00 79.56 275 GLY A C 1
ATOM 2256 O O . GLY A 1 275 ? 11.408 -14.933 -2.627 1.00 79.56 275 GLY A O 1
ATOM 2257 N N . LEU A 1 276 ? 12.201 -13.628 -4.281 1.00 82.69 276 LEU A N 1
ATOM 2258 C CA . LEU A 1 276 ? 11.115 -12.645 -4.331 1.00 82.69 276 LEU A CA 1
ATOM 2259 C C . LEU A 1 276 ? 10.083 -13.086 -5.374 1.00 82.69 276 LEU A C 1
ATOM 2261 O O . LEU A 1 276 ? 9.854 -12.424 -6.380 1.00 82.69 276 LEU A O 1
ATOM 2265 N N . VAL A 1 277 ? 9.533 -14.279 -5.172 1.00 82.38 277 VAL A N 1
ATOM 2266 C CA . VAL A 1 277 ? 8.554 -14.895 -6.069 1.00 82.38 277 VAL A CA 1
ATOM 2267 C C . VAL A 1 277 ? 7.300 -15.181 -5.262 1.00 82.38 277 VAL A C 1
ATOM 2269 O O . VAL A 1 277 ? 7.367 -15.798 -4.193 1.00 82.38 277 VAL A O 1
ATOM 2272 N N . GLY A 1 278 ? 6.160 -14.748 -5.784 1.00 84.06 278 GLY A N 1
ATOM 2273 C CA . GLY A 1 278 ? 4.877 -14.933 -5.135 1.00 84.06 278 GLY A CA 1
ATOM 2274 C C . GLY A 1 278 ? 3.704 -14.706 -6.082 1.00 84.06 278 GLY A C 1
ATOM 2275 O O . GLY A 1 278 ? 3.902 -14.321 -7.240 1.00 84.06 278 GLY A O 1
ATOM 2276 N N . PRO A 1 279 ? 2.485 -14.971 -5.590 1.00 89.50 279 PRO A N 1
ATOM 2277 C CA . PRO A 1 279 ? 1.274 -14.684 -6.333 1.00 89.50 279 PRO A CA 1
ATOM 2278 C C . PRO A 1 279 ? 1.121 -13.177 -6.558 1.00 89.50 279 PRO A C 1
ATOM 2280 O O . PRO A 1 279 ? 1.646 -12.357 -5.799 1.00 89.50 279 PRO A O 1
ATOM 2283 N N . ARG A 1 280 ? 0.388 -12.811 -7.611 1.00 95.25 280 ARG A N 1
ATOM 2284 C CA . ARG A 1 280 ? 0.086 -11.409 -7.920 1.00 95.25 280 ARG A CA 1
ATOM 2285 C C . ARG A 1 280 ? -1.219 -11.019 -7.248 1.00 95.25 280 ARG A C 1
ATOM 2287 O O . ARG A 1 280 ? -2.186 -11.766 -7.346 1.00 95.25 280 ARG A O 1
ATOM 2294 N N . GLY A 1 281 ? -1.292 -9.854 -6.618 1.00 97.19 281 GLY A N 1
ATOM 2295 C CA . GLY A 1 281 ? -2.535 -9.379 -6.014 1.00 97.19 281 GLY A CA 1
ATOM 2296 C C . GLY A 1 281 ? -2.316 -8.525 -4.781 1.00 97.19 281 GLY A C 1
ATOM 2297 O O . GLY A 1 281 ? -1.317 -7.825 -4.663 1.00 97.19 281 GLY A O 1
ATOM 2298 N N . GLY A 1 282 ? -3.283 -8.575 -3.874 1.00 97.94 282 GLY A N 1
ATOM 2299 C CA . GLY A 1 282 ? -3.265 -7.804 -2.639 1.00 97.94 282 GLY A CA 1
ATOM 2300 C C . GLY A 1 282 ? -4.035 -8.495 -1.527 1.00 97.94 282 GLY A C 1
ATOM 2301 O O . GLY A 1 282 ? -4.458 -9.646 -1.656 1.00 97.94 282 GLY A O 1
ATOM 2302 N N . ARG A 1 283 ? -4.247 -7.787 -0.420 1.00 98.00 283 ARG A N 1
ATOM 2303 C CA . ARG A 1 283 ? -5.120 -8.253 0.666 1.00 98.00 283 ARG A CA 1
ATOM 2304 C C . ARG A 1 283 ? -6.314 -7.337 0.835 1.00 98.00 283 ARG A C 1
ATOM 2306 O O . ARG A 1 283 ? -6.228 -6.148 0.555 1.00 98.00 283 ARG A O 1
ATOM 2313 N N . ILE A 1 284 ? -7.413 -7.883 1.333 1.00 98.31 284 ILE A N 1
ATOM 2314 C CA . ILE A 1 284 ? -8.540 -7.115 1.856 1.00 98.31 284 ILE A CA 1
ATOM 2315 C C . ILE A 1 284 ? -8.568 -7.352 3.354 1.00 98.31 284 ILE A C 1
ATOM 2317 O O . ILE A 1 284 ? -8.681 -8.496 3.790 1.00 98.31 284 ILE A O 1
ATOM 2321 N N . THR A 1 285 ? -8.442 -6.274 4.115 1.00 97.69 285 THR A N 1
ATOM 2322 C CA . THR A 1 285 ? -8.421 -6.298 5.574 1.00 97.69 285 THR A CA 1
ATOM 2323 C C . THR A 1 285 ? -9.704 -5.666 6.099 1.00 97.69 285 THR A C 1
ATOM 2325 O O . THR A 1 285 ? -10.080 -4.574 5.671 1.00 97.69 285 THR A O 1
ATOM 2328 N N . GLU A 1 286 ? -10.357 -6.355 7.030 1.00 96.50 286 GLU A N 1
ATOM 2329 C CA . GLU A 1 286 ? -11.626 -5.980 7.652 1.00 96.50 286 GLU A CA 1
ATOM 2330 C C . GLU A 1 286 ? -11.484 -6.042 9.175 1.00 96.50 286 GLU A C 1
ATOM 2332 O O . GLU A 1 286 ? -10.912 -6.984 9.728 1.00 96.50 286 GLU A O 1
ATOM 2337 N N . LEU A 1 287 ? -11.972 -5.016 9.869 1.00 94.56 287 LEU A N 1
ATOM 2338 C CA . LEU A 1 287 ? -11.881 -4.909 11.319 1.00 94.56 287 LEU A CA 1
ATOM 2339 C C . LEU A 1 287 ? -13.171 -4.364 11.906 1.00 94.56 287 LEU A C 1
ATOM 2341 O O . LEU A 1 287 ? -13.849 -3.537 11.298 1.00 94.56 287 LEU A O 1
ATOM 2345 N N . LYS A 1 288 ? -13.429 -4.746 13.155 1.00 94.31 288 LYS A N 1
ATOM 2346 C CA . LYS A 1 288 ? -14.321 -4.003 14.047 1.00 94.31 288 LYS A CA 1
ATOM 2347 C C . LYS A 1 288 ? -13.465 -3.369 15.130 1.00 94.31 288 LYS A C 1
ATOM 2349 O O . LYS A 1 288 ? -12.689 -4.065 15.792 1.00 94.31 288 LYS A O 1
ATOM 2354 N N . ILE A 1 289 ? -13.593 -2.057 15.293 1.00 91.06 289 ILE A N 1
ATOM 2355 C CA . ILE A 1 289 ? -12.874 -1.291 16.309 1.00 91.06 289 ILE A CA 1
ATOM 2356 C C . ILE A 1 289 ? -13.896 -0.703 17.268 1.00 91.06 289 ILE A C 1
ATOM 2358 O O . ILE A 1 289 ? -14.868 -0.091 16.841 1.00 91.06 289 ILE A O 1
ATOM 2362 N N . LYS A 1 290 ? -13.674 -0.872 18.569 1.00 88.19 290 LYS A N 1
ATOM 2363 C CA . LYS A 1 290 ? -14.492 -0.251 19.609 1.00 88.19 290 LYS A CA 1
ATOM 2364 C C . LYS A 1 290 ? -13.580 0.376 20.635 1.00 88.19 290 LYS A C 1
ATOM 2366 O O . LYS A 1 290 ? -12.714 -0.293 21.189 1.00 88.19 290 LYS A O 1
ATOM 2371 N N . ASN A 1 291 ? -13.772 1.663 20.905 1.00 86.38 291 ASN A N 1
ATOM 2372 C CA . ASN A 1 291 ? -13.005 2.377 21.917 1.00 86.38 291 ASN A CA 1
ATOM 2373 C C . ASN A 1 291 ? -11.476 2.196 21.741 1.00 86.38 291 ASN A C 1
ATOM 2375 O O . ASN A 1 291 ? -10.744 2.081 22.726 1.00 86.38 291 ASN A O 1
ATOM 2379 N N . GLY A 1 292 ? -10.978 2.268 20.499 1.00 83.75 292 GLY A N 1
ATOM 2380 C CA . GLY A 1 292 ? -9.543 2.172 20.192 1.00 83.75 292 GLY A CA 1
ATOM 2381 C C . GLY A 1 292 ? -8.955 0.766 20.289 1.00 83.75 292 GLY A C 1
ATOM 2382 O O . GLY A 1 292 ? -7.735 0.615 20.249 1.00 83.75 292 GLY A O 1
ATOM 2383 N N . GLU A 1 293 ? -9.800 -0.255 20.418 1.00 89.69 293 GLU A N 1
ATOM 2384 C CA . GLU A 1 293 ? -9.402 -1.655 20.493 1.00 89.69 293 GLU A CA 1
ATOM 2385 C C . GLU A 1 293 ? -9.978 -2.430 19.310 1.00 89.69 293 GLU A C 1
ATOM 2387 O O . GLU A 1 293 ? -11.151 -2.286 18.962 1.00 89.69 293 GLU A O 1
ATOM 2392 N N . ILE A 1 294 ? -9.138 -3.258 18.690 1.00 93.75 294 ILE A N 1
ATOM 2393 C CA . ILE A 1 294 ? -9.565 -4.192 17.649 1.00 93.75 294 ILE A CA 1
ATOM 2394 C C . ILE A 1 294 ? -10.288 -5.348 18.344 1.00 93.75 294 ILE A C 1
ATOM 2396 O O . ILE A 1 294 ? -9.660 -6.109 19.078 1.00 93.75 294 ILE A O 1
ATOM 2400 N N . ILE A 1 295 ? -11.591 -5.484 18.104 1.00 95.56 295 ILE A N 1
ATOM 2401 C CA . ILE A 1 295 ? -12.413 -6.581 18.647 1.00 95.56 295 ILE A CA 1
ATOM 2402 C C . ILE A 1 295 ? -12.669 -7.685 17.612 1.00 95.56 295 ILE A C 1
ATOM 240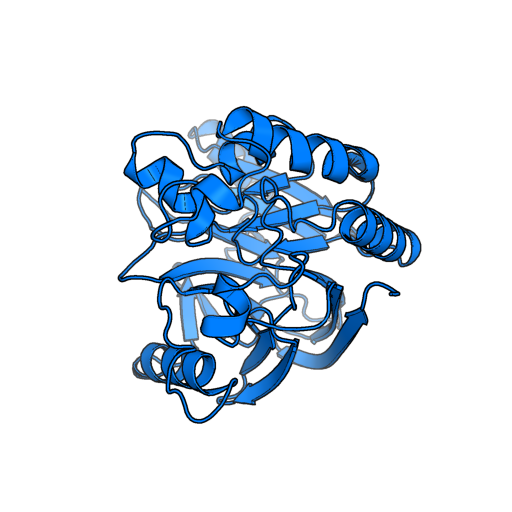4 O O . ILE A 1 295 ? -13.036 -8.800 17.969 1.00 95.56 295 ILE A O 1
ATOM 2408 N N . TYR A 1 296 ? -12.441 -7.385 16.332 1.00 96.38 296 TYR A N 1
ATOM 2409 C CA . TYR A 1 296 ? -12.438 -8.341 15.228 1.00 96.38 296 TYR A CA 1
ATOM 2410 C C . TYR A 1 296 ? -11.390 -7.921 14.203 1.00 96.38 296 TYR A C 1
ATOM 2412 O O . TYR A 1 296 ? -11.260 -6.730 13.910 1.00 96.38 296 TYR A O 1
ATOM 2420 N N . TYR A 1 297 ? -10.676 -8.901 13.656 1.00 96.88 297 TYR A N 1
ATOM 2421 C CA . TYR A 1 297 ? -9.696 -8.714 12.598 1.00 96.88 297 TYR A CA 1
ATOM 2422 C C . TYR A 1 297 ? -9.756 -9.895 11.634 1.00 96.88 297 TYR A C 1
ATOM 2424 O O . TYR A 1 297 ? -9.619 -11.044 12.056 1.00 96.88 297 TYR A O 1
ATOM 2432 N N . ASP A 1 298 ? -9.886 -9.598 10.349 1.00 97.25 298 ASP A N 1
ATOM 2433 C CA . ASP A 1 298 ? -9.677 -10.547 9.266 1.00 97.25 298 ASP A CA 1
ATOM 2434 C C . ASP A 1 298 ? -8.881 -9.881 8.142 1.00 97.25 298 ASP A C 1
ATOM 2436 O O . ASP A 1 298 ? -8.971 -8.676 7.906 1.00 97.25 298 ASP A O 1
ATOM 2440 N N . SER A 1 299 ? -8.069 -10.669 7.447 1.00 97.50 299 SER A N 1
ATOM 2441 C CA . SER A 1 299 ? -7.359 -10.206 6.262 1.00 97.50 299 SER A CA 1
ATOM 2442 C C . SER A 1 299 ? -7.203 -11.359 5.293 1.00 97.50 299 SER A C 1
ATOM 2444 O O . SER A 1 299 ? -6.530 -12.346 5.596 1.00 97.50 299 SER A O 1
ATOM 2446 N N . LYS A 1 300 ? -7.791 -11.231 4.107 1.00 97.19 300 LYS A N 1
ATOM 2447 C CA . LYS A 1 300 ? -7.813 -12.280 3.084 1.00 97.19 300 LYS A CA 1
ATOM 2448 C C . LYS A 1 300 ? -7.023 -11.859 1.860 1.00 97.19 300 LYS A C 1
ATOM 2450 O O . LYS A 1 300 ? -7.040 -10.692 1.480 1.00 97.19 300 LYS A O 1
ATOM 2455 N N . VAL A 1 301 ? -6.351 -12.820 1.235 1.00 97.25 301 VAL A N 1
ATOM 2456 C CA . VAL A 1 301 ? -5.699 -12.610 -0.061 1.00 97.25 301 VAL A CA 1
ATOM 2457 C C . VAL A 1 301 ? -6.774 -12.457 -1.138 1.00 97.25 301 VAL A C 1
ATOM 2459 O O . VAL A 1 301 ? -7.738 -13.222 -1.175 1.00 97.25 301 VAL A O 1
ATOM 2462 N N . LEU A 1 302 ? -6.600 -11.462 -2.002 1.00 97.50 302 LEU A N 1
ATOM 2463 C CA . LEU A 1 302 ? -7.295 -11.329 -3.274 1.00 97.50 302 LEU A CA 1
ATOM 2464 C C . LEU A 1 302 ? -6.239 -11.435 -4.375 1.00 97.50 302 LEU A C 1
ATOM 2466 O O . LEU A 1 302 ? -5.546 -10.467 -4.697 1.00 97.50 302 LEU A O 1
ATOM 2470 N N . GLU A 1 303 ? -6.096 -12.649 -4.888 1.00 96.44 303 GLU A N 1
ATOM 2471 C CA . GLU A 1 303 ? -5.117 -13.008 -5.905 1.00 96.44 303 GLU A CA 1
ATOM 2472 C C . GLU A 1 303 ? -5.666 -12.737 -7.308 1.00 96.44 303 GLU A C 1
ATOM 2474 O O . GLU A 1 303 ? -6.842 -12.973 -7.586 1.00 96.44 303 GLU A O 1
ATOM 2479 N N . VAL A 1 304 ? -4.807 -12.221 -8.184 1.00 95.88 304 VAL A N 1
ATOM 2480 C CA . VAL A 1 304 ? -5.087 -12.028 -9.605 1.00 95.88 304 VAL A CA 1
ATOM 2481 C C . VAL A 1 304 ? -5.161 -13.403 -10.281 1.00 95.88 304 VAL A C 1
ATOM 2483 O O . VAL A 1 304 ? -4.191 -14.154 -10.182 1.00 95.88 304 VAL A O 1
ATOM 2486 N N . PRO A 1 305 ? -6.246 -13.724 -11.010 1.00 91.88 305 PRO A N 1
ATOM 2487 C CA . PRO A 1 305 ? -6.344 -14.964 -11.774 1.00 91.88 305 PRO A CA 1
ATOM 2488 C C . PRO A 1 305 ? -5.206 -15.104 -12.794 1.00 91.88 305 PRO A C 1
ATOM 2490 O O . PRO A 1 305 ? -4.759 -14.106 -13.370 1.00 91.88 305 PRO A O 1
ATOM 2493 N N . GLU A 1 306 ? -4.745 -16.335 -13.018 1.00 77.69 306 GLU A N 1
ATOM 2494 C CA . GLU A 1 306 ? -3.669 -16.629 -13.977 1.00 77.69 306 GLU A CA 1
ATOM 2495 C C . GLU A 1 306 ? -4.015 -16.294 -15.434 1.00 77.69 306 GLU A C 1
ATOM 2497 O O . GLU A 1 306 ? -5.152 -16.577 -15.880 1.00 77.69 306 GLU A O 1
#

Mean predicted aligned error: 8.22 Å

Sequence (306 aa):
MKDRYCLEELKIKKKDIEELKKRGYNVKSDTIENISYYWIKMMDTENHYIFSPKNPQETEVRWAEVSDIHAGAKTFDSRGLRWFLNEIKNRGIKYIHNSGDTVDGKHVYPGQSNYLKYYSEEDQVKCLADIIGEFESDFKWIVIDGNHDMSWIKEGAPSPNKLLADKVKNVIYLPGAGADKVVRGDIIIEGVMKRMIHPWSNSSRGVYAKSYPSQIYLRNVMENGTQFEIKGKKYFMRLLQVGHYHTDMLFQTFGVHVTHPLSFQKPNDFTEGKGLVGPRGGRITELKIKNGEIIYYDSKVLEVPE

Nearest PDB structures (foldseek):
  8ppv-assembly1_A  TM=6.372E-01  e=9.191E-15  Pyrococcus abyssi GE5
  5ihe-assembly1_A  TM=6.413E-01  e=5.279E-14  Pyrococcus abyssi GE5
  6t8h-assembly1_A  TM=6.409E-01  e=1.762E-13  Pyrococcus abyssi GE5
  6hmf-assembly1_A  TM=6.431E-01  e=1.762E-13  Pyrococcus abyssi GE5
  9f2a-assembly1_A  TM=6.095E-01  e=1.320E-14  Pyrococcus abyssi GE5

Solvent-accessible surface area (backbone at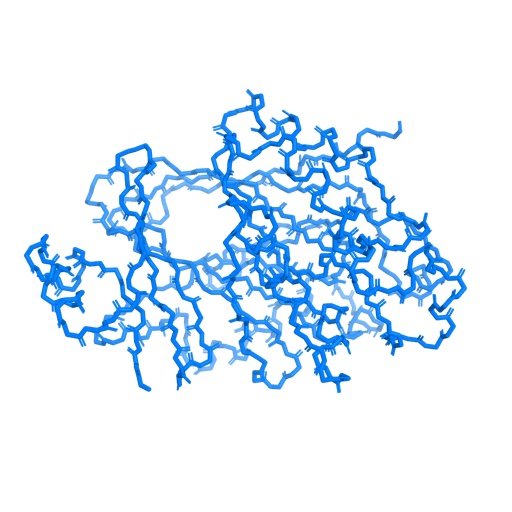oms only — not comparable to full-atom values): 15866 Å² total; per-residue (Å²): 108,68,81,58,69,40,44,66,74,74,69,50,48,77,70,50,56,53,48,39,48,75,71,70,51,68,70,47,74,52,74,55,98,92,44,60,35,37,39,42,84,58,81,63,50,62,66,36,49,43,22,31,50,59,39,79,53,82,42,80,48,61,31,34,31,33,15,31,35,22,23,26,30,66,42,33,36,66,66,48,50,53,51,51,52,50,51,38,46,75,72,63,37,50,33,34,43,30,20,12,16,61,28,46,51,53,87,77,48,94,70,46,77,81,49,46,66,34,93,48,69,67,53,11,35,45,62,43,40,64,57,55,49,78,42,46,90,55,36,37,41,36,34,29,46,17,58,25,23,44,35,36,38,77,73,73,44,67,48,50,57,54,55,33,30,75,73,26,86,30,36,45,58,27,66,37,33,60,69,84,62,29,23,32,28,40,36,32,52,36,42,30,25,32,38,31,28,9,54,58,66,74,62,64,60,89,50,95,47,92,62,48,65,63,51,50,53,48,54,65,50,43,79,69,43,55,58,44,74,65,86,95,37,82,33,43,50,38,35,38,39,42,27,78,53,27,34,78,46,76,52,74,55,98,77,21,43,37,36,26,21,17,10,30,47,53,74,47,76,68,33,55,76,42,67,38,59,54,68,40,34,26,27,43,37,41,35,33,34,38,60,40,37,80,80,42,80,50,73,43,80,48,68,46,84,134

Secondary structure (DSSP, 8-state):
------TTTTT--HHHHHHHHHTT--EEEEEETTEEEEEE--SSSS--EEE-PPPSSEEEEEEEEE----BTBTTB-HHHHHHHHHHHHHHT--EEEE-S--B--SSSSTTGGGTBS--SHHHHHHHHHHHHGGGTTT-EEEE---TTHHHHHHTTPPPHHHHHHHH-TTEEE-----SSSEEEEEEEETTEEEEEEEE---TTTT-S-TTHHHHHHHHHHHTT-SEEESSS-EEEEEEEEE-SS--EEEEEETTEEEEEE-BSBPP-HHHHTTT----BEEEEEEEEEETTEEEEEEEEEEEPP-

Radius of gyration: 18.55 Å; Cα contacts (8 Å, |Δi|>4): 719; chains: 1; bounding box: 42×51×44 Å

Foldseek 3Di:
DDADDDQVVVVHDPVNVVVCVVVPWPKDWDADPNWIWIWTDDDPDQETEIDTAAAQDKDKAKAWEAEAQQQFFPQRQLVLVLVQLVVCQVVLHAEYEYLANQHVAPPLDPPCVVGGPHDDLVNSLVSSLVRVQVCLPRYAYEYEYASRQCNQVVVVHDGSLVVSCVSRVSYHYIYGDDPDQKGKYWYYDNLAIAMRIHGNDLVLPPDPDPCVVVVVVCVVVPVVHQWDDRPNDTGGHAEYEYEDQQEFDWDDDSNHTYGDFHHSGADDPVCVVSVSHYFHFGKMWMFIDHRNDTPDIDIGTDGRDD